Protein AF-A0A671KKF4-F1 (afdb_monomer_lite)

Foldseek 3Di:
DDPPPDPDDDPDDDDPVDDDDPFDKDWDFDDDPDPDPDPDDAVPPVNCCPLQVVLCVVVVWDWDWDDAPRHIIIITTPVCVLVSCVSRVVPDQDFDQDPNDTHTDDRDDDDDDDPDPRDDDDDDDDDDDPFDKDKDKDQPVCCVVCVVVVCCLVPPDDDDVPWDWDWDDDDRIIIIMGTCVVVVVVVVVVPPPDPPDDD

Sequence (199 aa):
MSSSSHPHPPELQPSAHLQVEGSTWLPLNVVSNGNASSSSQAVGVTKIAKSVIAPLAEQHVSVFMLSTYQTDFILVREKDLSVVVETLVDEFNIFREEGGESVPVHSQDACNGLQRNVPHARVHPVLIPENQFCVMSLDPDTLPAIATTLIDVLFYSDRYETCCCKLIAISSSAHYLADQYFFYHFTATKRCLEPSHSL

InterPro domains:
  IPR026249 CASTOR family [PR02078] (19-31)
  IPR026249 CASTOR family [PR02078] (43-62)
  IPR026249 CASTOR family [PR02078] (129-157)
  IPR027795 CASTOR, ACT domain [PF13840] (24-88)
  IPR045865 ACT-like domain [SSF55021] (42-92)
  IPR049479 Cytosolic arginine sensor for mTORC1 subunit 1/2, ACT-like [PF21389] (124-161)
  IPR051719 Cytosolic arginine sensor for mTORC1 [PTHR31131] (11-159)

pLDDT: mean 72.95, std 18.94, range [30.91, 94.88]

Organism: NCBI:txid1608454

Secondary structure (DSSP, 8-state):
-----PPPPPSS---TT----SS-EEEEE---------S-----HHHHIIIIIHHHHHTT--EEEEE-SS-EEEEEEGGGHHHHHHHHTTT---EEEETTEEEEP-PPS---------PPP-PPPP---S--EEEEEE-GGGHHHHHHHHHIIIIIS---TT---EEEEETTEEEEEEEHHHHHHHHHHHH--------

Radius of gyration: 22.09 Å; chains: 1; bounding box: 68×55×56 Å

Structure (mmCIF, N/CA/C/O backbone):
data_AF-A0A671KKF4-F1
#
_entry.id   AF-A0A671KKF4-F1
#
loop_
_atom_site.group_PDB
_atom_site.id
_atom_site.type_symbol
_atom_site.label_atom_id
_atom_site.label_alt_id
_atom_site.label_comp_id
_atom_site.label_asym_id
_atom_site.label_entity_id
_atom_site.label_seq_id
_atom_site.pdbx_PDB_ins_code
_atom_site.Cartn_x
_atom_site.Cartn_y
_atom_site.Cartn_z
_atom_site.occupancy
_atom_site.B_iso_or_equiv
_atom_site.auth_seq_id
_atom_site.auth_comp_id
_atom_site.auth_asym_id
_atom_site.auth_atom_id
_atom_site.pdbx_PDB_model_num
ATOM 1 N N . MET A 1 1 ? -10.983 34.200 -18.051 1.00 36.38 1 MET A N 1
ATOM 2 C CA . MET A 1 1 ? -11.138 32.989 -18.882 1.00 36.38 1 MET A CA 1
ATOM 3 C C . MET A 1 1 ? -10.953 31.814 -17.946 1.00 36.38 1 MET A C 1
ATOM 5 O O . MET A 1 1 ? -9.833 31.552 -17.536 1.00 36.38 1 MET A O 1
ATOM 9 N N . SER A 1 2 ? -12.056 31.237 -17.477 1.00 36.00 2 SER A N 1
ATOM 10 C CA . SER A 1 2 ? -12.034 30.137 -16.513 1.00 36.00 2 SER A CA 1
ATOM 11 C C . SER A 1 2 ? -11.729 28.849 -17.268 1.00 36.00 2 SER A C 1
ATOM 13 O O . SER A 1 2 ? -12.551 28.400 -18.062 1.00 36.00 2 SER A O 1
ATOM 15 N N . SER A 1 3 ? -10.532 28.300 -17.075 1.00 40.53 3 SER A N 1
ATOM 16 C CA . SER A 1 3 ? -10.147 27.002 -17.622 1.00 40.53 3 SER A CA 1
ATOM 17 C C . SER A 1 3 ? -10.978 25.922 -16.937 1.00 40.53 3 SER A C 1
ATOM 19 O O . SER A 1 3 ? -10.745 25.596 -15.777 1.00 40.53 3 SER A O 1
ATOM 21 N N . SER A 1 4 ? -11.982 25.396 -17.634 1.00 42.78 4 SER A N 1
ATOM 22 C CA . SER A 1 4 ? -12.698 24.199 -17.208 1.00 42.78 4 SER A CA 1
ATOM 23 C C . SER A 1 4 ? -11.747 23.008 -17.320 1.00 42.78 4 SER A C 1
ATOM 25 O O . SER A 1 4 ? -11.454 22.546 -18.424 1.00 42.78 4 SER A O 1
ATOM 27 N N . SER A 1 5 ? -11.239 22.522 -16.190 1.00 48.66 5 SER A N 1
ATOM 28 C CA . SER A 1 5 ? -10.547 21.238 -16.109 1.00 48.66 5 SER A CA 1
ATOM 29 C C . SER A 1 5 ? -11.562 20.124 -16.366 1.00 48.66 5 SER A C 1
ATOM 31 O O . SER A 1 5 ? -12.269 19.683 -15.462 1.00 48.66 5 SER A O 1
ATOM 33 N N . HIS A 1 6 ? -11.675 19.689 -17.621 1.00 45.00 6 HIS A N 1
ATOM 34 C CA . HIS A 1 6 ? -12.337 18.425 -17.919 1.00 45.00 6 HIS A CA 1
ATOM 35 C C . HIS A 1 6 ? -11.566 17.304 -17.204 1.00 45.00 6 HIS A C 1
ATOM 37 O O . HIS A 1 6 ? -10.345 17.233 -17.364 1.00 45.00 6 HIS A O 1
ATOM 43 N N . PRO A 1 7 ? -12.227 16.446 -16.406 1.00 58.53 7 PRO A N 1
ATOM 44 C CA . PRO A 1 7 ? -11.556 15.300 -15.814 1.00 58.53 7 PRO A CA 1
ATOM 45 C C . PRO A 1 7 ? -11.057 14.395 -16.943 1.00 58.53 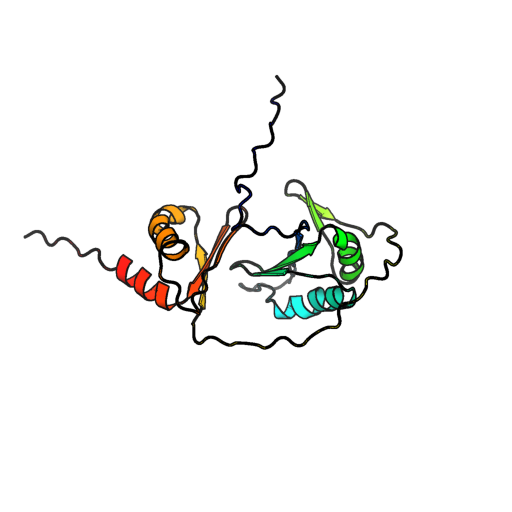7 PRO A C 1
ATOM 47 O O . PRO A 1 7 ? -11.826 14.019 -17.831 1.00 58.53 7 PRO A O 1
ATOM 50 N N . HIS A 1 8 ? -9.758 14.092 -16.933 1.00 52.03 8 HIS A N 1
ATOM 51 C CA . HIS A 1 8 ? -9.176 13.128 -17.859 1.00 52.03 8 HIS A CA 1
ATOM 52 C C . HIS A 1 8 ? -9.885 11.776 -17.691 1.00 52.03 8 HIS A C 1
ATOM 54 O O . HIS A 1 8 ? -10.170 11.378 -16.556 1.00 52.03 8 HIS A O 1
ATOM 60 N N . PRO A 1 9 ? -10.200 11.070 -18.791 1.00 68.50 9 PRO A N 1
ATOM 61 C CA . PRO A 1 9 ? -10.756 9.732 -18.691 1.00 68.50 9 PRO A CA 1
ATOM 62 C C . PRO A 1 9 ? -9.762 8.814 -17.964 1.00 68.50 9 PRO A C 1
ATOM 64 O O . PRO A 1 9 ? -8.551 8.997 -18.112 1.00 68.50 9 PRO A O 1
ATOM 67 N N . PRO A 1 10 ? -10.248 7.829 -17.191 1.00 78.12 10 PRO A N 1
ATOM 68 C CA . PRO A 1 10 ? -9.375 6.866 -16.536 1.00 78.12 10 PRO A CA 1
ATOM 69 C C . PRO A 1 10 ? -8.517 6.140 -17.579 1.00 78.12 10 PRO A C 1
ATOM 71 O O . PRO A 1 10 ? -9.018 5.694 -18.615 1.00 78.12 10 PRO A O 1
ATOM 74 N N . GLU A 1 11 ? -7.218 6.030 -17.303 1.00 88.81 11 GLU A N 1
ATOM 75 C CA . GLU A 1 11 ? -6.241 5.437 -18.227 1.00 88.81 11 GLU A CA 1
ATOM 76 C C . GLU A 1 11 ? -6.511 3.945 -18.478 1.00 88.81 11 GLU A C 1
ATOM 78 O O . GLU A 1 11 ? -6.303 3.443 -19.583 1.00 88.81 11 GLU A O 1
ATOM 83 N N . LEU A 1 12 ? -7.028 3.237 -17.469 1.00 90.00 12 LEU A N 1
ATOM 84 C CA . LEU A 1 12 ? -7.351 1.816 -17.554 1.00 90.00 12 LEU A CA 1
ATOM 85 C C . LEU A 1 12 ? -8.794 1.608 -18.020 1.00 90.00 12 LEU A C 1
ATOM 87 O O . LEU A 1 12 ? -9.751 1.954 -17.326 1.00 90.00 12 LEU A O 1
ATOM 91 N N . GLN A 1 13 ? -8.943 0.995 -19.193 1.00 89.81 13 GLN A N 1
ATOM 92 C CA . GLN A 1 13 ? -10.245 0.643 -19.752 1.00 89.81 13 GLN A CA 1
ATOM 93 C C . GLN A 1 13 ? -10.774 -0.668 -19.138 1.00 89.81 13 GLN A C 1
ATOM 95 O O . GLN A 1 13 ? -10.002 -1.621 -18.977 1.00 89.81 13 GLN A O 1
ATOM 100 N N . PRO A 1 14 ? -12.082 -0.770 -18.836 1.00 91.25 14 PRO A N 1
ATOM 101 C CA . PRO A 1 14 ? -12.690 -2.025 -18.403 1.00 91.25 14 PRO A CA 1
ATOM 102 C C . PRO A 1 14 ? -12.487 -3.140 -19.436 1.00 91.25 14 PRO A C 1
ATOM 104 O O . PRO A 1 14 ? -12.653 -2.930 -20.637 1.00 91.25 14 PRO A O 1
ATOM 107 N N . SER A 1 15 ? -12.159 -4.347 -18.977 1.00 94.19 15 SER A N 1
ATOM 108 C CA . SER A 1 15 ? -12.028 -5.526 -19.838 1.00 94.19 15 SER A CA 1
ATOM 109 C C . SER A 1 15 ? -12.322 -6.809 -19.063 1.00 94.19 15 SER A C 1
ATOM 111 O O . SER A 1 15 ? -12.299 -6.813 -17.835 1.00 94.19 15 SER A O 1
ATOM 113 N N . ALA A 1 16 ? -12.545 -7.921 -19.768 1.00 94.88 16 ALA A N 1
ATOM 114 C CA . ALA A 1 16 ? -12.752 -9.230 -19.139 1.00 94.88 16 ALA A CA 1
ATOM 115 C C . ALA A 1 16 ? -11.530 -9.729 -18.339 1.00 94.88 16 ALA A C 1
ATOM 117 O O . ALA A 1 16 ? -11.664 -10.622 -17.507 1.00 94.88 16 ALA A O 1
ATOM 118 N N . HIS A 1 17 ? -10.346 -9.163 -18.588 1.00 92.50 17 HIS A N 1
ATOM 119 C CA . HIS A 1 17 ? -9.100 -9.522 -17.907 1.00 92.50 17 HIS A CA 1
ATOM 120 C C . HIS A 1 17 ? -8.810 -8.626 -16.695 1.00 92.50 17 HIS A C 1
ATOM 122 O O . HIS A 1 17 ? -7.845 -8.873 -15.974 1.00 92.50 17 HIS A O 1
ATOM 128 N N . LEU A 1 18 ? -9.620 -7.584 -16.474 1.00 91.44 18 LEU A N 1
ATOM 129 C CA . LEU A 1 18 ? -9.447 -6.623 -15.394 1.00 91.44 18 LEU A CA 1
ATOM 130 C C . LEU A 1 18 ? -10.526 -6.832 -14.331 1.00 91.44 18 LEU A C 1
ATOM 132 O O . LEU A 1 18 ? -11.713 -6.636 -14.583 1.00 91.44 18 LEU A O 1
ATOM 136 N N . GLN A 1 19 ? -10.098 -7.191 -13.124 1.00 93.31 19 GLN A N 1
ATOM 137 C CA . GLN A 1 19 ? -10.957 -7.213 -11.945 1.00 93.31 19 GLN A CA 1
ATOM 138 C C . GLN A 1 19 ? -10.667 -5.981 -11.095 1.00 93.31 19 GLN A C 1
ATOM 140 O O . GLN A 1 19 ? -9.513 -5.693 -10.782 1.00 93.31 19 GLN A O 1
ATOM 145 N N . VAL A 1 20 ? -11.724 -5.261 -10.733 1.00 90.75 20 VAL A N 1
ATOM 146 C CA . VAL A 1 20 ? -11.647 -4.058 -9.903 1.00 90.75 20 VAL A CA 1
ATOM 147 C C . VAL A 1 20 ? -12.331 -4.363 -8.577 1.00 90.75 20 VAL A C 1
ATOM 149 O O . VAL A 1 20 ? -13.461 -4.853 -8.557 1.00 90.75 20 VAL A O 1
ATOM 152 N N . GLU A 1 21 ? -11.637 -4.112 -7.469 1.00 91.50 21 GLU A N 1
ATOM 153 C CA . GLU A 1 21 ? -12.232 -4.220 -6.136 1.00 91.50 21 GLU A CA 1
ATOM 154 C C . GLU A 1 21 ? -13.207 -3.048 -5.916 1.00 91.50 21 GLU A C 1
ATOM 156 O O . GLU A 1 21 ? -12.974 -1.937 -6.384 1.00 91.50 21 GLU A O 1
ATOM 161 N N . GLY A 1 22 ? -14.348 -3.312 -5.272 1.00 89.12 22 GLY A N 1
ATOM 162 C CA . GLY A 1 22 ? -15.469 -2.365 -5.216 1.00 89.12 22 GLY A CA 1
ATOM 163 C C . GLY A 1 22 ? -15.335 -1.230 -4.196 1.00 89.12 22 GLY A C 1
ATOM 164 O O . GLY A 1 22 ? -16.249 -0.415 -4.089 1.00 89.12 22 GLY A O 1
ATOM 165 N N . SER A 1 23 ? -14.258 -1.188 -3.415 1.00 92.62 23 SER A N 1
ATOM 166 C CA . SER A 1 23 ? -14.005 -0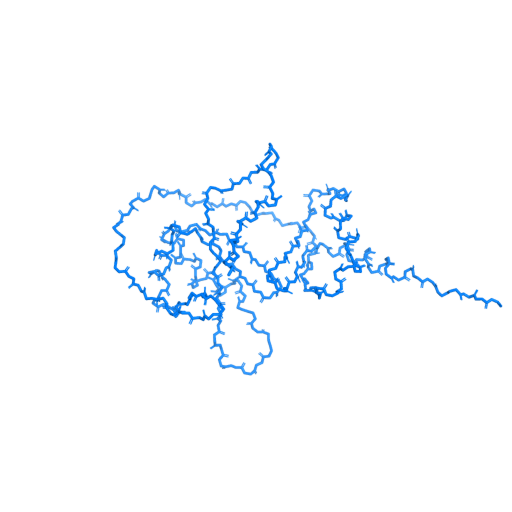.185 -2.383 1.00 92.62 23 SER A CA 1
ATOM 167 C C . SER A 1 23 ? -12.866 0.744 -2.803 1.00 92.62 23 SER A C 1
ATOM 169 O O . SER A 1 23 ? -11.877 0.329 -3.402 1.00 92.62 23 SER A O 1
ATOM 171 N N . THR A 1 24 ? -12.959 2.008 -2.401 1.00 91.94 24 THR A N 1
ATOM 172 C CA . THR A 1 24 ? -11.807 2.915 -2.408 1.00 91.94 24 THR A CA 1
ATOM 173 C C . THR A 1 24 ? -10.940 2.631 -1.186 1.00 91.94 24 THR A C 1
ATOM 175 O O . THR A 1 24 ? -11.459 2.492 -0.072 1.00 91.94 24 THR A O 1
ATOM 178 N N . TRP A 1 25 ? -9.626 2.560 -1.385 1.00 92.81 25 TRP A N 1
ATOM 179 C CA . TRP A 1 25 ? -8.657 2.289 -0.327 1.00 92.81 25 TRP A CA 1
ATOM 180 C C . TRP A 1 25 ? -7.770 3.506 -0.074 1.00 92.81 25 TRP A C 1
ATOM 182 O O . TRP A 1 25 ? -7.185 4.059 -1.002 1.00 92.81 25 TRP A O 1
ATOM 192 N N . LEU A 1 26 ? -7.668 3.904 1.190 1.00 91.31 26 LEU A N 1
ATOM 193 C CA . LEU A 1 26 ? -6.876 5.030 1.664 1.00 91.31 26 LEU A CA 1
ATOM 194 C C . LEU A 1 26 ? -5.560 4.523 2.263 1.00 91.31 26 LEU A C 1
ATOM 196 O O . LEU A 1 26 ? -5.596 3.616 3.102 1.00 91.31 26 LEU A O 1
ATOM 200 N N . PRO A 1 27 ? -4.406 5.084 1.864 1.00 91.25 27 PRO A N 1
ATOM 201 C CA . PRO A 1 27 ? -3.125 4.715 2.440 1.00 91.25 27 PRO A CA 1
ATOM 202 C C . PRO A 1 27 ? -2.940 5.378 3.810 1.00 91.25 27 PRO A C 1
ATOM 204 O O . PRO A 1 27 ? -3.045 6.593 3.949 1.00 91.25 27 PRO A O 1
ATOM 207 N N . LEU A 1 28 ? -2.606 4.576 4.814 1.00 89.88 28 LEU A N 1
ATOM 208 C CA . LEU A 1 28 ? -2.079 5.028 6.094 1.00 89.88 28 LEU A CA 1
ATOM 209 C C . LEU A 1 28 ? -0.565 4.837 6.084 1.00 89.88 28 LEU A C 1
ATOM 211 O O . LEU A 1 28 ? -0.070 3.764 5.726 1.00 89.88 28 LEU A O 1
ATOM 215 N N . ASN A 1 29 ? 0.159 5.869 6.505 1.00 87.88 29 ASN A N 1
ATOM 216 C CA . ASN A 1 29 ? 1.600 5.829 6.705 1.00 87.88 29 ASN A CA 1
ATOM 217 C C . ASN A 1 29 ? 1.903 6.107 8.180 1.00 87.88 29 ASN A C 1
ATOM 219 O O . ASN A 1 29 ? 1.401 7.079 8.743 1.00 87.88 29 ASN A O 1
ATOM 223 N N . VAL A 1 30 ? 2.713 5.256 8.807 1.00 83.38 30 VAL A N 1
ATOM 224 C CA . VAL A 1 30 ? 3.033 5.351 10.237 1.00 83.38 30 VAL A CA 1
ATOM 225 C C . VAL A 1 30 ? 4.469 5.828 10.388 1.00 83.38 30 VAL A C 1
ATOM 227 O O . VAL A 1 30 ? 5.416 5.090 10.124 1.00 83.38 30 VAL A O 1
ATOM 230 N N . VAL A 1 31 ? 4.638 7.063 10.852 1.00 77.38 31 VAL A N 1
ATOM 231 C CA . VAL A 1 31 ? 5.957 7.657 11.085 1.00 77.38 31 VAL A CA 1
ATOM 232 C C . VAL A 1 31 ? 6.260 7.629 12.581 1.00 77.38 31 VAL A C 1
ATOM 234 O O . VAL A 1 31 ? 5.497 8.149 13.389 1.00 77.38 31 VAL A O 1
ATOM 237 N N . SER A 1 32 ? 7.381 7.022 12.980 1.00 67.50 32 SER A N 1
ATOM 238 C CA . SER A 1 32 ? 7.867 7.127 14.362 1.00 67.50 32 SER A CA 1
ATOM 239 C C . SER A 1 32 ? 8.742 8.365 14.511 1.00 67.50 32 SER A C 1
ATOM 241 O O . SER A 1 32 ? 9.832 8.426 13.946 1.00 67.50 32 SER A O 1
ATOM 243 N N . ASN A 1 33 ? 8.304 9.326 15.325 1.00 56.16 33 ASN A N 1
ATOM 244 C CA . ASN A 1 33 ? 9.091 10.508 15.672 1.00 56.16 33 ASN A CA 1
ATOM 245 C C . ASN A 1 33 ? 10.113 10.154 16.772 1.00 56.16 33 ASN A C 1
ATOM 247 O O . ASN A 1 33 ? 9.970 10.510 17.939 1.00 56.16 33 ASN A O 1
ATOM 251 N N . GLY A 1 34 ? 11.114 9.349 16.417 1.00 50.41 34 GLY A N 1
ATOM 252 C CA . GLY A 1 34 ? 12.189 8.969 17.326 1.00 50.41 34 GLY A CA 1
ATOM 253 C C . GLY A 1 34 ? 13.224 10.084 17.442 1.00 50.41 34 GLY A C 1
ATOM 254 O O . GLY A 1 34 ? 13.997 10.305 16.514 1.00 50.41 34 GLY A O 1
ATOM 255 N N . ASN A 1 35 ? 13.300 10.743 18.599 1.00 42.38 35 ASN A N 1
ATOM 256 C CA . ASN A 1 35 ? 14.474 11.523 18.989 1.00 42.38 35 ASN A CA 1
ATOM 257 C C . ASN A 1 35 ? 15.671 10.570 19.161 1.00 42.38 35 ASN A C 1
ATOM 259 O O . ASN A 1 35 ? 15.944 10.117 20.269 1.00 42.38 35 ASN A O 1
ATOM 263 N N . ALA A 1 36 ? 16.376 10.232 18.084 1.00 39.03 36 ALA A N 1
ATOM 264 C CA . ALA A 1 36 ? 17.685 9.597 18.162 1.00 39.03 36 ALA A CA 1
ATOM 265 C C . ALA A 1 36 ? 18.451 9.808 16.856 1.00 39.03 36 ALA A C 1
ATOM 267 O O . ALA A 1 36 ? 18.067 9.349 15.785 1.00 39.03 36 ALA A O 1
ATOM 268 N N . SER A 1 37 ? 19.579 10.489 16.979 1.00 43.38 37 SER A N 1
ATOM 269 C CA . SER A 1 37 ? 20.661 10.525 16.012 1.00 43.38 37 SER A CA 1
ATOM 270 C C . SER A 1 37 ? 21.177 9.111 15.702 1.00 43.38 37 SER A C 1
ATOM 272 O O . SER A 1 37 ? 22.120 8.649 16.338 1.00 43.38 37 SER A O 1
ATOM 274 N N . SER A 1 38 ? 20.588 8.416 14.734 1.00 37.59 38 SER A N 1
ATOM 275 C CA . SER A 1 38 ? 21.300 7.466 13.876 1.00 37.59 38 SER A CA 1
ATOM 276 C C . SER A 1 38 ? 20.454 7.128 12.652 1.00 37.59 38 SER A C 1
ATOM 278 O O . SER A 1 38 ? 19.232 7.009 12.703 1.00 37.59 38 SER A O 1
ATOM 280 N N . SER A 1 39 ? 21.129 7.027 11.516 1.00 40.75 39 SER A N 1
ATOM 281 C CA . SER A 1 39 ? 20.571 6.628 10.236 1.00 40.75 39 SER A CA 1
ATOM 282 C C . SER A 1 39 ? 19.830 5.285 10.326 1.00 40.75 39 SER A C 1
ATOM 284 O O . SER A 1 39 ? 20.345 4.317 10.882 1.00 40.75 39 SER A O 1
ATOM 286 N N . SER A 1 40 ? 18.677 5.205 9.653 1.00 43.62 40 SER A N 1
ATOM 287 C CA . SER A 1 40 ? 17.964 3.961 9.296 1.00 43.62 40 SER A CA 1
ATOM 288 C C . SER A 1 40 ? 17.020 3.362 10.351 1.00 43.62 40 SER A C 1
ATOM 290 O O . SER A 1 40 ? 17.151 2.197 10.717 1.00 43.62 40 SER A O 1
ATOM 292 N N . GLN A 1 41 ? 15.991 4.099 10.777 1.00 41.44 41 GLN A N 1
ATOM 293 C CA . GLN A 1 41 ? 14.800 3.466 11.360 1.00 41.44 41 GLN A CA 1
ATOM 294 C C . GLN A 1 41 ? 13.591 3.656 10.447 1.00 41.44 41 GLN A C 1
ATOM 296 O O . GLN A 1 41 ? 12.698 4.447 10.730 1.00 41.44 41 GLN A O 1
ATOM 301 N N . ALA A 1 42 ? 13.542 2.883 9.359 1.00 45.69 42 ALA A N 1
ATOM 302 C CA . ALA A 1 42 ? 12.241 2.457 8.860 1.00 45.69 42 ALA A CA 1
ATOM 303 C C . ALA A 1 42 ? 11.536 1.748 10.027 1.00 45.69 42 ALA A C 1
ATOM 305 O O . ALA A 1 42 ? 12.127 0.886 10.690 1.00 45.69 42 ALA A O 1
ATOM 306 N N . VAL A 1 43 ? 10.306 2.145 10.339 1.00 50.41 43 VAL A N 1
ATOM 307 C CA . VAL A 1 43 ? 9.485 1.464 11.341 1.00 50.41 43 VAL A CA 1
ATOM 308 C C . VAL A 1 43 ? 9.097 0.124 10.733 1.00 50.41 43 VAL A C 1
ATOM 310 O O . VAL A 1 43 ? 8.059 0.015 10.101 1.00 50.41 43 VAL A O 1
ATOM 313 N N . GLY A 1 44 ? 9.968 -0.881 10.848 1.00 54.66 44 GLY A N 1
ATOM 314 C CA . GLY A 1 44 ? 9.728 -2.166 10.197 1.00 54.66 44 GLY A CA 1
ATOM 315 C C . GLY A 1 44 ? 8.357 -2.732 10.576 1.00 54.66 44 GLY A C 1
ATOM 316 O O . GLY A 1 44 ? 7.942 -2.606 11.735 1.00 54.66 44 GLY A O 1
ATOM 317 N N . VAL A 1 45 ? 7.692 -3.372 9.607 1.00 56.34 45 VAL A N 1
ATOM 318 C CA . VAL A 1 45 ? 6.359 -4.010 9.679 1.00 56.34 45 VAL A CA 1
ATOM 319 C C . VAL A 1 45 ? 6.027 -4.636 11.041 1.00 56.34 45 VAL A C 1
ATOM 321 O O . VAL A 1 45 ? 4.895 -4.542 11.502 1.00 56.34 45 VAL A O 1
ATOM 324 N N . THR A 1 46 ? 6.994 -5.233 11.741 1.00 57.00 46 THR A N 1
ATOM 325 C CA . THR A 1 46 ? 6.810 -5.842 13.068 1.00 57.00 46 THR A CA 1
ATOM 326 C C . THR A 1 46 ? 6.315 -4.872 14.151 1.00 57.00 46 THR A C 1
ATOM 328 O O . THR A 1 46 ? 5.545 -5.281 15.019 1.00 57.00 46 THR A O 1
ATOM 331 N N . LYS A 1 47 ? 6.735 -3.598 14.134 1.00 62.75 47 LYS A N 1
ATOM 332 C CA . LYS A 1 47 ? 6.235 -2.585 15.085 1.00 62.75 47 LYS A CA 1
ATOM 333 C C . LYS A 1 47 ? 4.804 -2.173 14.729 1.00 62.75 47 LYS A C 1
ATOM 335 O O . LYS A 1 47 ? 3.941 -2.178 15.600 1.00 62.75 47 LYS A O 1
ATOM 340 N N . ILE A 1 48 ? 4.551 -1.941 13.441 1.00 72.38 48 ILE A N 1
ATOM 341 C CA . ILE A 1 48 ? 3.234 -1.593 12.888 1.00 72.38 48 ILE A CA 1
ATOM 342 C C . ILE A 1 48 ? 2.208 -2.714 13.123 1.00 72.38 48 ILE A C 1
ATOM 344 O O . ILE A 1 48 ? 1.040 -2.453 13.405 1.00 72.38 48 ILE A O 1
ATOM 348 N N . ALA A 1 49 ? 2.641 -3.975 13.067 1.00 67.62 49 ALA A N 1
ATOM 349 C CA . ALA A 1 49 ? 1.771 -5.128 13.253 1.00 67.62 49 ALA A CA 1
ATOM 350 C C . ALA A 1 49 ? 1.070 -5.137 14.618 1.00 67.62 49 ALA A C 1
ATOM 352 O O . ALA A 1 49 ? -0.096 -5.515 14.706 1.00 67.62 49 ALA A O 1
ATOM 353 N N . LYS A 1 50 ? 1.760 -4.705 15.679 1.00 78.38 50 LYS A N 1
ATOM 354 C CA . LYS A 1 50 ? 1.186 -4.687 17.029 1.00 78.38 50 LYS A CA 1
ATOM 355 C C . LYS A 1 50 ? 0.361 -3.441 17.306 1.00 78.38 50 LYS A C 1
ATOM 357 O O . LYS A 1 50 ? -0.720 -3.572 17.853 1.00 78.38 50 LYS A O 1
ATOM 362 N N . SER A 1 51 ? 0.870 -2.267 16.949 1.00 82.94 51 SER A N 1
ATOM 363 C CA . SER A 1 51 ? 0.232 -0.997 17.310 1.00 82.94 51 SER A CA 1
ATOM 364 C C . SER A 1 51 ? -0.853 -0.555 16.327 1.00 82.94 51 SER A C 1
ATOM 366 O O . SER A 1 51 ? -1.626 0.337 16.634 1.00 82.94 51 SER A O 1
ATOM 368 N N . VAL A 1 52 ? -0.904 -1.135 15.122 1.00 87.88 52 VAL A N 1
ATOM 369 C CA . VAL A 1 52 ? -1.896 -0.754 14.104 1.00 87.88 52 VAL A CA 1
ATOM 370 C C . VAL A 1 52 ? -2.681 -1.956 13.600 1.00 87.88 52 VAL A C 1
ATOM 372 O O . VAL A 1 52 ? -3.904 -1.960 13.678 1.00 87.88 52 VAL 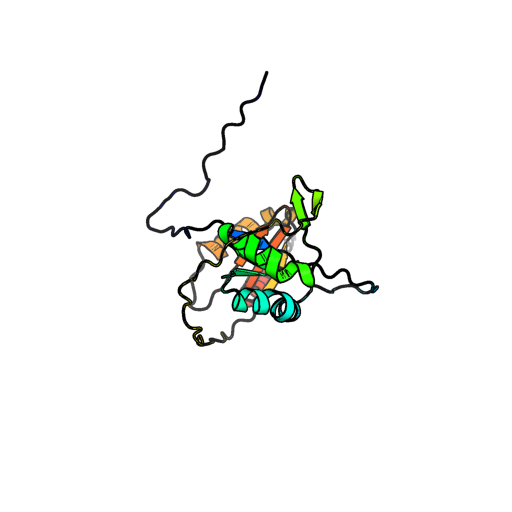A O 1
ATOM 375 N N . ILE A 1 53 ? -2.012 -3.009 13.116 1.00 88.31 53 ILE A N 1
ATOM 376 C CA . ILE A 1 53 ? -2.725 -4.125 12.466 1.00 88.31 53 ILE A CA 1
ATOM 377 C C . ILE A 1 53 ? -3.606 -4.891 13.463 1.00 88.31 53 ILE A C 1
ATOM 379 O O . ILE A 1 53 ? -4.751 -5.196 13.137 1.00 88.31 53 ILE A O 1
ATOM 383 N N . ALA A 1 54 ? -3.101 -5.194 14.663 1.00 88.88 54 ALA A N 1
ATOM 384 C CA . ALA A 1 54 ? -3.873 -5.919 15.673 1.00 88.88 54 ALA A CA 1
ATOM 385 C C . ALA A 1 54 ? -5.125 -5.144 16.151 1.00 88.88 54 ALA A C 1
ATOM 387 O O . ALA A 1 54 ? -6.214 -5.704 16.008 1.00 88.88 54 ALA A O 1
ATOM 388 N N . PRO A 1 55 ? -5.038 -3.868 16.586 1.00 90.25 55 PRO A N 1
ATOM 389 C CA . PRO A 1 55 ? -6.220 -3.078 16.948 1.00 90.25 55 PRO A CA 1
ATOM 390 C C . PRO A 1 55 ? -7.256 -2.974 15.819 1.00 90.25 55 PRO A C 1
ATOM 392 O O . PRO A 1 55 ? -8.453 -3.142 16.041 1.00 90.25 55 PRO A O 1
ATOM 395 N N . LEU A 1 56 ? -6.810 -2.771 14.573 1.00 91.81 56 LEU A N 1
ATOM 396 C CA . LEU A 1 56 ? -7.714 -2.717 13.419 1.00 91.81 56 LEU A CA 1
ATOM 397 C C . LEU A 1 56 ? -8.408 -4.063 13.157 1.00 91.81 56 LEU A C 1
ATOM 399 O O . LEU A 1 56 ? -9.596 -4.096 12.831 1.00 91.81 56 LEU A O 1
ATOM 403 N N . ALA A 1 57 ? -7.696 -5.179 13.325 1.00 90.12 57 ALA A N 1
ATOM 404 C CA . ALA A 1 57 ? -8.269 -6.512 13.171 1.00 90.12 57 ALA A CA 1
ATOM 405 C C . ALA A 1 57 ? -9.322 -6.822 14.251 1.00 90.12 57 ALA A C 1
ATOM 407 O O . ALA A 1 57 ? -10.351 -7.428 13.936 1.00 90.12 57 ALA A O 1
ATOM 408 N N . GLU A 1 58 ? -9.099 -6.376 15.493 1.00 90.38 58 GLU A N 1
ATOM 409 C CA . GLU A 1 58 ? -10.057 -6.490 16.604 1.00 90.38 58 GLU A CA 1
ATOM 410 C C . GLU A 1 58 ? -11.357 -5.727 16.323 1.00 90.38 58 GLU A C 1
ATOM 412 O O . GLU A 1 58 ? -12.436 -6.207 16.660 1.00 90.38 58 GLU A O 1
ATOM 417 N N . GLN A 1 59 ? -11.269 -4.601 15.610 1.00 89.69 59 GLN A N 1
ATOM 418 C CA . GLN A 1 59 ? -12.421 -3.816 15.150 1.00 89.69 59 GLN A CA 1
ATOM 419 C C . GLN A 1 59 ? -12.974 -4.275 13.787 1.00 89.69 59 GLN A C 1
ATOM 421 O O . GLN A 1 59 ? -13.806 -3.603 13.173 1.00 89.69 59 GLN A O 1
ATOM 426 N N . HIS A 1 60 ? -12.527 -5.432 13.287 1.00 89.94 60 HIS A N 1
ATOM 427 C CA . HIS A 1 60 ? -12.950 -6.013 12.008 1.00 89.94 60 HIS A CA 1
ATOM 428 C C . HIS A 1 60 ? -12.726 -5.097 10.793 1.00 89.94 60 HIS A C 1
ATOM 430 O O . HIS A 1 60 ? -13.470 -5.143 9.802 1.00 89.94 60 HIS A O 1
ATOM 436 N N . VAL A 1 61 ? -11.678 -4.278 10.848 1.00 91.69 61 VAL A N 1
ATOM 437 C CA . VAL A 1 61 ? -11.210 -3.477 9.721 1.00 91.69 61 VAL A CA 1
ATOM 438 C C . VAL A 1 61 ? -10.297 -4.342 8.855 1.00 91.69 61 VAL A C 1
ATOM 440 O O . VAL A 1 61 ? -9.290 -4.884 9.304 1.00 91.69 61 VAL A O 1
ATOM 443 N N . SER A 1 62 ? -10.667 -4.499 7.584 1.00 91.25 62 SER A N 1
ATOM 444 C CA . SER A 1 62 ? -9.835 -5.193 6.597 1.00 91.25 62 SER A CA 1
ATOM 445 C C . SER A 1 62 ? -8.740 -4.259 6.092 1.00 91.25 62 SER A C 1
ATOM 447 O O . SER A 1 62 ? -9.025 -3.099 5.794 1.00 91.25 62 SER A O 1
ATOM 449 N N . VAL A 1 63 ? -7.523 -4.782 5.939 1.00 92.62 63 VAL A N 1
ATOM 450 C CA . VAL A 1 63 ? -6.361 -4.014 5.474 1.00 92.62 63 VAL A CA 1
ATOM 451 C C . VAL A 1 63 ? -5.666 -4.701 4.299 1.00 92.62 63 VAL A C 1
ATOM 453 O O . VAL A 1 63 ? -5.640 -5.931 4.231 1.00 92.62 63 VAL A O 1
ATOM 456 N N . PHE A 1 64 ? -5.053 -3.918 3.411 1.00 90.94 64 PHE A N 1
ATOM 457 C CA . PHE A 1 64 ? -4.004 -4.408 2.511 1.00 90.94 64 PHE A CA 1
ATOM 458 C C . PHE A 1 64 ? -2.650 -3.829 2.912 1.00 90.94 64 PHE A C 1
ATOM 460 O O . PHE A 1 64 ? -2.554 -2.669 3.300 1.00 90.94 64 PHE A O 1
ATOM 467 N N . MET A 1 65 ? -1.594 -4.632 2.792 1.00 88.75 65 MET A N 1
ATOM 468 C CA . MET A 1 65 ? -0.227 -4.201 3.080 1.00 88.75 65 MET A CA 1
ATOM 469 C C . MET A 1 65 ? 0.512 -3.899 1.781 1.00 88.75 65 MET A C 1
ATOM 471 O O . MET A 1 65 ? 0.583 -4.745 0.886 1.00 88.75 65 MET A O 1
ATOM 475 N N . LEU A 1 66 ? 1.106 -2.711 1.695 1.00 86.94 66 LEU A N 1
ATOM 476 C CA . LEU A 1 66 ? 1.938 -2.299 0.573 1.00 86.94 66 LEU A CA 1
ATOM 477 C C . LEU A 1 66 ? 3.278 -1.759 1.075 1.00 86.94 66 LEU A C 1
ATOM 479 O O . LEU A 1 66 ? 3.462 -0.562 1.271 1.00 86.94 66 LEU A O 1
ATOM 483 N N . SER A 1 67 ? 4.242 -2.663 1.210 1.00 82.69 67 SER A N 1
ATOM 484 C CA . SER A 1 67 ? 5.636 -2.308 1.472 1.00 82.69 67 SER A CA 1
ATOM 485 C C . SER A 1 67 ? 6.332 -1.802 0.210 1.00 82.69 67 SER A C 1
ATOM 487 O O . SER A 1 67 ? 6.177 -2.373 -0.882 1.00 82.69 67 SER A O 1
ATOM 489 N N . THR A 1 68 ? 7.116 -0.744 0.381 1.00 82.75 68 THR A N 1
ATOM 490 C CA . THR A 1 68 ? 8.036 -0.164 -0.605 1.00 82.75 68 THR A CA 1
ATOM 491 C C . THR A 1 68 ? 9.468 -0.185 -0.054 1.00 82.75 68 THR A C 1
ATOM 493 O O . THR A 1 68 ? 9.696 -0.673 1.049 1.00 82.75 68 THR A O 1
ATOM 496 N N . TYR A 1 69 ? 10.447 0.349 -0.794 1.00 79.69 69 TYR A N 1
ATOM 497 C CA . TYR A 1 69 ? 11.805 0.510 -0.253 1.00 79.69 69 TYR A CA 1
ATOM 498 C C . TYR A 1 69 ? 11.855 1.527 0.902 1.00 79.69 69 TYR A C 1
ATOM 500 O O . TYR A 1 69 ? 12.662 1.384 1.814 1.00 79.69 69 TYR A O 1
ATOM 508 N N . GLN A 1 70 ? 11.020 2.572 0.848 1.00 71.25 70 GLN A N 1
ATOM 509 C CA . GLN A 1 70 ? 11.078 3.704 1.780 1.00 71.25 70 GLN A CA 1
ATOM 510 C C . GLN A 1 70 ? 10.182 3.512 3.006 1.00 71.25 70 GLN A C 1
ATOM 512 O O . GLN A 1 70 ? 10.561 3.901 4.107 1.00 71.25 70 GLN A O 1
ATOM 517 N N . THR A 1 71 ? 8.989 2.950 2.811 1.00 78.75 71 THR A N 1
ATOM 518 C CA . THR A 1 71 ? 7.976 2.834 3.865 1.00 78.75 71 THR A CA 1
ATOM 519 C C . THR A 1 71 ? 6.985 1.699 3.611 1.00 78.75 71 THR A C 1
ATOM 521 O O . THR A 1 71 ? 6.865 1.182 2.493 1.00 78.75 71 THR A O 1
ATOM 524 N N . ASP A 1 72 ? 6.250 1.355 4.662 1.00 84.06 72 ASP A N 1
ATOM 525 C CA . ASP A 1 72 ? 5.142 0.413 4.678 1.00 84.06 72 ASP A CA 1
ATOM 526 C C . ASP A 1 72 ? 3.811 1.170 4.718 1.00 84.06 72 ASP A C 1
ATOM 528 O O . ASP A 1 72 ? 3.506 1.858 5.692 1.00 84.06 72 ASP A O 1
ATOM 532 N N . PHE A 1 73 ? 2.993 1.018 3.675 1.00 85.69 73 PHE A N 1
ATOM 533 C CA . PHE A 1 73 ? 1.632 1.545 3.661 1.00 85.69 73 PHE A CA 1
ATOM 534 C C . PHE A 1 73 ? 0.631 0.484 4.108 1.00 85.69 73 PHE A C 1
ATOM 536 O O . PHE A 1 73 ? 0.670 -0.665 3.654 1.00 85.69 73 PHE A O 1
ATOM 543 N N . ILE A 1 74 ? -0.313 0.899 4.947 1.00 90.50 74 ILE A N 1
ATOM 544 C CA . ILE A 1 74 ? -1.476 0.100 5.333 1.00 90.50 74 ILE A CA 1
ATOM 545 C C . ILE A 1 74 ? -2.680 0.716 4.642 1.00 90.50 74 ILE A C 1
ATOM 547 O O . ILE A 1 74 ? -3.052 1.849 4.928 1.00 90.50 74 ILE A O 1
ATOM 551 N N . LEU A 1 75 ? -3.291 -0.006 3.718 1.00 91.88 75 LEU A N 1
ATOM 552 C CA . LEU A 1 75 ? -4.463 0.475 3.013 1.00 91.88 75 LEU A CA 1
ATOM 553 C C . LEU A 1 75 ? -5.718 0.052 3.770 1.00 91.88 75 LEU A C 1
ATOM 555 O O . LEU A 1 75 ? -5.925 -1.140 4.001 1.00 91.88 75 LEU A O 1
ATOM 559 N N . VAL A 1 76 ? -6.572 1.016 4.100 1.00 93.62 76 VAL A N 1
ATOM 560 C CA . VAL A 1 76 ? -7.886 0.803 4.727 1.00 93.62 76 VAL A CA 1
ATOM 561 C C . VAL A 1 76 ? -8.991 1.246 3.785 1.00 93.62 76 VAL A C 1
ATOM 563 O O . VAL A 1 76 ? -8.800 2.154 2.983 1.00 93.62 76 VAL A O 1
ATOM 566 N N . ARG A 1 77 ? -10.174 0.638 3.863 1.00 92.56 77 ARG A N 1
ATOM 567 C CA . ARG A 1 77 ? -11.306 1.110 3.055 1.00 92.56 77 ARG A CA 1
ATOM 568 C C . ARG A 1 77 ? -11.754 2.475 3.553 1.00 92.56 77 ARG A C 1
ATOM 570 O O . ARG A 1 77 ? -11.890 2.676 4.754 1.00 92.56 77 ARG A O 1
ATOM 577 N N . GLU A 1 78 ? -12.087 3.370 2.634 1.00 90.75 78 GLU A N 1
ATOM 578 C CA . GLU A 1 78 ? -12.581 4.712 2.960 1.00 90.75 78 GLU A CA 1
ATOM 579 C C . GLU A 1 78 ? -13.788 4.677 3.915 1.00 90.75 78 GLU A C 1
ATOM 581 O O . GLU A 1 78 ? -13.836 5.415 4.895 1.00 90.75 78 GLU A O 1
ATOM 586 N N . LYS A 1 79 ? -14.716 3.732 3.710 1.00 90.62 79 LYS A N 1
ATOM 587 C CA . LYS A 1 79 ? -15.887 3.524 4.584 1.00 90.62 79 LYS A CA 1
ATOM 588 C C . LYS A 1 79 ? -15.552 3.120 6.028 1.00 90.62 79 LYS A C 1
ATOM 590 O O . LYS A 1 79 ? -16.429 3.174 6.881 1.00 90.62 79 LYS A O 1
ATOM 595 N N . ASP A 1 80 ? -14.333 2.640 6.273 1.00 92.44 80 ASP A N 1
ATOM 596 C CA . ASP A 1 80 ? -13.857 2.204 7.589 1.00 92.44 80 ASP A CA 1
ATOM 597 C C . ASP A 1 80 ? -13.045 3.304 8.295 1.00 92.44 80 ASP A C 1
ATOM 599 O O . ASP A 1 80 ? -12.616 3.105 9.429 1.00 92.44 80 ASP A O 1
ATOM 603 N N . LEU A 1 81 ? -12.847 4.469 7.662 1.00 90.88 81 LEU A N 1
ATOM 604 C CA . LEU A 1 81 ? -11.953 5.516 8.156 1.00 90.88 81 LEU A CA 1
ATOM 605 C C . LEU A 1 81 ? -12.324 6.021 9.557 1.00 90.88 81 LEU A C 1
ATOM 607 O O . LEU A 1 81 ? -11.429 6.223 10.371 1.00 90.88 81 LEU A O 1
ATOM 611 N N . SER A 1 82 ? -13.612 6.191 9.868 1.00 90.25 82 SER A N 1
ATOM 612 C CA . SER A 1 82 ? -14.036 6.633 11.206 1.00 90.25 82 SER A CA 1
ATOM 613 C C . SER A 1 82 ? -13.626 5.636 12.289 1.00 90.25 82 SER A C 1
ATOM 615 O O . SER A 1 82 ? -13.033 6.033 13.286 1.00 90.25 82 SER A O 1
ATOM 617 N N . VAL A 1 83 ? -13.845 4.338 12.045 1.00 92.06 83 VAL A N 1
ATOM 618 C CA . VAL A 1 83 ? -13.440 3.266 12.969 1.00 92.06 83 VAL A CA 1
ATOM 619 C C . VAL A 1 83 ? -11.922 3.253 13.123 1.00 92.06 83 VAL A C 1
ATOM 621 O O . VAL A 1 83 ? -11.420 3.133 14.232 1.00 92.06 83 VAL A O 1
ATOM 624 N N . VAL A 1 84 ? -11.176 3.426 12.027 1.00 91.75 84 VAL A N 1
ATOM 625 C CA . VAL A 1 84 ? -9.706 3.508 12.052 1.00 91.75 84 VAL A CA 1
ATOM 626 C C . VAL A 1 84 ? -9.229 4.664 12.933 1.00 91.75 84 VAL A C 1
ATOM 628 O O . VAL A 1 84 ? -8.342 4.462 13.757 1.00 91.75 84 VAL A O 1
ATOM 631 N N . VAL A 1 85 ? -9.813 5.857 12.781 1.00 91.31 85 VAL A N 1
ATOM 632 C CA . VAL A 1 85 ? -9.459 7.033 13.589 1.00 91.31 85 VAL A CA 1
ATOM 633 C C . VAL A 1 85 ? -9.768 6.776 15.060 1.00 91.31 85 VAL A C 1
ATOM 635 O O . VAL A 1 85 ? -8.877 6.920 15.886 1.00 91.31 85 VAL A O 1
ATOM 638 N N . GLU A 1 86 ? -10.981 6.327 15.384 1.00 91.56 86 GLU A N 1
ATOM 639 C CA . GLU A 1 86 ? -11.383 6.006 16.761 1.00 91.56 86 GLU A CA 1
ATOM 640 C C . GLU A 1 86 ? -10.489 4.936 17.405 1.00 91.56 86 GLU A C 1
ATOM 642 O O . GLU A 1 86 ? -10.161 5.034 18.580 1.00 91.56 86 GLU A O 1
ATOM 647 N N . THR A 1 87 ? -10.052 3.938 16.634 1.00 91.31 87 THR A N 1
ATOM 648 C CA . THR A 1 87 ? -9.202 2.843 17.129 1.00 91.31 87 THR A CA 1
ATOM 649 C C . THR A 1 87 ? -7.781 3.305 17.445 1.00 91.31 87 THR A C 1
ATOM 651 O O . THR A 1 87 ? -7.150 2.774 18.353 1.00 91.31 87 THR A O 1
ATOM 654 N N . LEU A 1 88 ? -7.245 4.248 16.665 1.00 90.44 88 LEU A N 1
ATOM 655 C CA . LEU A 1 88 ? -5.827 4.612 16.713 1.00 90.44 88 LEU A CA 1
ATOM 656 C C . LEU A 1 88 ? -5.559 5.950 17.416 1.00 90.44 88 LEU A C 1
ATOM 658 O O . LEU A 1 88 ? -4.411 6.217 17.757 1.00 90.44 88 LEU A O 1
ATOM 662 N N . VAL A 1 89 ? -6.572 6.793 17.641 1.00 88.25 89 VAL A N 1
ATOM 663 C CA . VAL A 1 89 ? -6.394 8.158 18.180 1.00 88.25 89 VAL A CA 1
ATOM 664 C C . VAL A 1 89 ? -5.796 8.188 19.591 1.00 88.25 89 VAL A C 1
ATOM 666 O O . VAL A 1 89 ? -5.089 9.134 19.929 1.00 88.25 89 VAL A O 1
ATOM 669 N N . ASP A 1 90 ? -6.022 7.149 20.398 1.00 86.12 90 ASP A N 1
ATOM 670 C CA . ASP A 1 90 ? -5.479 7.067 21.760 1.00 86.12 90 ASP A CA 1
ATOM 671 C C . ASP A 1 90 ? -3.960 6.819 21.774 1.00 86.12 90 ASP A C 1
ATOM 673 O O . ASP A 1 90 ? -3.261 7.251 22.693 1.00 86.12 90 ASP A O 1
ATOM 677 N N . GLU A 1 91 ? -3.431 6.139 20.751 1.00 86.06 91 GLU A N 1
ATOM 678 C CA . GLU A 1 91 ? -2.002 5.821 20.632 1.00 86.06 91 GLU A CA 1
ATOM 679 C C . GLU A 1 91 ? -1.256 6.752 19.662 1.00 86.06 91 GLU A C 1
ATOM 681 O O . GLU A 1 91 ? -0.035 6.909 19.766 1.00 86.06 91 GLU A O 1
ATOM 686 N N . PHE A 1 92 ? -1.966 7.382 18.721 1.00 86.56 92 PHE A N 1
ATOM 687 C CA . PHE A 1 92 ? -1.377 8.133 17.618 1.00 86.56 92 PHE A CA 1
ATOM 688 C C . PHE A 1 92 ? -1.983 9.525 17.463 1.00 86.56 92 PHE A C 1
ATOM 690 O O . PHE A 1 92 ? -3.195 9.713 17.458 1.00 86.56 92 PHE A O 1
ATOM 697 N N . ASN A 1 93 ? -1.118 10.499 17.173 1.00 87.19 93 ASN A N 1
ATOM 698 C CA . ASN A 1 93 ? -1.561 11.760 16.588 1.00 87.19 93 ASN A CA 1
ATOM 699 C C . ASN A 1 93 ? -1.857 11.527 15.104 1.00 87.19 93 ASN A C 1
ATOM 701 O O . ASN A 1 93 ? -0.941 11.258 14.323 1.00 87.19 93 ASN A O 1
ATOM 705 N N . ILE A 1 94 ? -3.129 11.608 14.724 1.00 89.12 94 ILE A N 1
ATOM 706 C CA 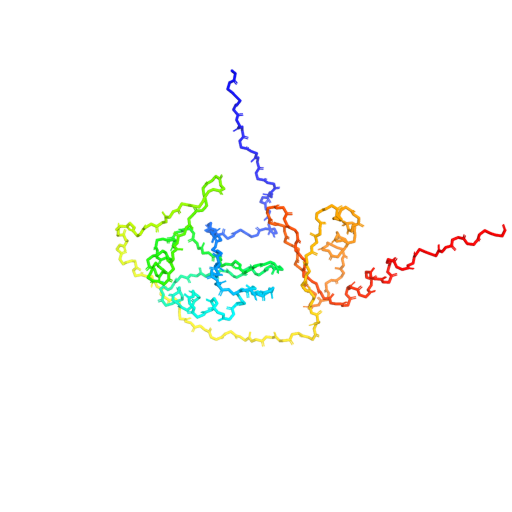. ILE A 1 94 ? -3.574 11.317 13.362 1.00 89.12 94 ILE A CA 1
ATOM 707 C C . ILE A 1 94 ? -3.625 12.608 12.550 1.00 89.12 94 ILE A C 1
ATOM 709 O O . ILE A 1 94 ? -4.259 13.588 12.943 1.00 89.12 94 ILE A O 1
ATOM 713 N N . PHE A 1 95 ? -2.987 12.581 11.383 1.00 88.44 95 PHE A N 1
ATOM 714 C CA . PHE A 1 95 ? -2.976 13.684 10.431 1.00 88.44 95 PHE A CA 1
ATOM 715 C C . PHE A 1 95 ? -3.508 13.218 9.079 1.00 88.44 95 PHE A C 1
ATOM 717 O O . PHE A 1 95 ? -3.304 12.075 8.670 1.00 88.44 95 PHE A O 1
ATOM 724 N N . ARG A 1 96 ? -4.180 14.128 8.380 1.00 87.75 96 ARG A N 1
ATOM 725 C CA . ARG A 1 96 ? -4.603 13.984 6.992 1.00 87.75 96 ARG A CA 1
ATOM 726 C C . ARG A 1 96 ? -3.791 14.949 6.140 1.00 87.75 96 ARG A C 1
ATOM 728 O O . ARG A 1 96 ? -3.670 16.116 6.496 1.00 87.75 96 ARG A O 1
ATOM 735 N N . GLU A 1 97 ? -3.269 14.475 5.017 1.00 83.12 97 GLU A N 1
ATOM 736 C CA . GLU A 1 97 ? -2.638 15.354 4.034 1.00 83.12 97 GLU A CA 1
ATOM 737 C C . GLU A 1 97 ? -3.703 16.026 3.161 1.00 83.12 97 GLU A C 1
ATOM 739 O O . GLU A 1 97 ? -4.469 15.356 2.467 1.00 83.12 97 GLU A O 1
ATOM 744 N N . GLU A 1 98 ? -3.743 17.356 3.181 1.00 82.31 98 GLU A N 1
ATOM 745 C CA . GLU A 1 98 ? -4.611 18.170 2.331 1.00 82.31 98 GLU A CA 1
ATOM 746 C C . GLU A 1 98 ? -3.757 19.226 1.624 1.00 82.31 98 GLU A C 1
ATOM 748 O O . GLU A 1 98 ? -3.165 20.098 2.254 1.00 82.31 98 GLU A O 1
ATOM 753 N N . GLY A 1 99 ? -3.632 19.125 0.296 1.00 77.31 99 GLY A N 1
ATOM 754 C CA . GLY A 1 99 ? -2.826 20.072 -0.488 1.00 77.31 99 GLY A CA 1
ATOM 755 C C . GLY A 1 99 ? -1.324 20.067 -0.164 1.00 77.31 99 GLY A C 1
ATOM 756 O O . GLY A 1 99 ? -0.654 21.056 -0.442 1.00 77.31 99 GLY A O 1
ATOM 757 N N . GLY A 1 100 ? -0.802 18.978 0.411 1.00 78.25 100 GLY A N 1
ATOM 758 C CA . GLY A 1 100 ? 0.592 18.861 0.861 1.00 78.25 100 GLY A CA 1
ATOM 759 C C . GLY A 1 100 ? 0.831 19.295 2.312 1.00 78.25 100 GLY A C 1
ATOM 760 O O . GLY A 1 100 ? 1.937 19.124 2.813 1.00 78.25 100 GLY A O 1
ATOM 761 N N . GLU A 1 101 ? -0.194 19.802 3.001 1.00 79.94 101 GLU A N 1
ATOM 762 C CA . GLU A 1 101 ? -0.125 20.184 4.413 1.00 79.94 101 GLU A CA 1
ATOM 763 C C . GLU A 1 101 ? -0.725 19.094 5.310 1.00 79.94 101 GLU A C 1
ATOM 765 O O . GLU A 1 101 ? -1.695 18.429 4.944 1.00 79.94 101 GLU A O 1
ATOM 770 N N . SER A 1 102 ? -0.161 18.916 6.508 1.00 83.12 102 SER A N 1
ATOM 771 C CA . SER A 1 102 ? -0.651 17.950 7.501 1.00 83.12 102 SER A CA 1
ATOM 772 C C . SER A 1 102 ? -1.695 18.586 8.421 1.00 83.12 102 SER A C 1
ATOM 774 O O . SER A 1 102 ? -1.363 19.403 9.280 1.00 83.12 102 SER A O 1
ATOM 776 N N . VAL A 1 103 ? -2.957 18.182 8.276 1.00 87.62 103 VAL A N 1
ATOM 777 C CA . VAL A 1 103 ? -4.090 18.677 9.071 1.00 87.62 103 VAL A CA 1
ATOM 778 C C . VAL A 1 103 ? -4.450 17.657 10.159 1.00 87.62 103 VAL A C 1
ATOM 780 O O . VAL A 1 103 ? -4.670 16.487 9.838 1.00 87.62 103 VAL A O 1
ATOM 783 N N . PRO A 1 104 ? -4.522 18.045 11.446 1.00 86.50 104 PRO A N 1
ATOM 784 C CA . PRO A 1 104 ? -4.857 17.117 12.523 1.00 86.50 104 PRO A CA 1
ATOM 785 C C . PRO A 1 104 ? -6.314 16.650 12.429 1.00 86.50 104 PRO A C 1
ATOM 787 O O . PRO A 1 104 ? -7.236 17.455 12.280 1.00 86.50 104 PRO A O 1
ATOM 790 N N . VAL A 1 105 ? -6.524 15.343 12.571 1.00 85.38 105 VAL A N 1
ATOM 791 C CA . VAL A 1 105 ? -7.850 14.718 12.595 1.00 85.38 105 VAL A CA 1
ATOM 792 C C . VAL A 1 105 ? -8.244 14.465 14.046 1.00 85.38 105 VAL A C 1
ATOM 794 O O . VAL A 1 105 ? -7.510 13.821 14.789 1.00 85.38 105 VAL A O 1
ATOM 797 N N . HIS A 1 106 ? -9.414 14.962 14.442 1.00 77.19 106 HIS A N 1
ATOM 798 C CA . HIS A 1 106 ? -10.006 14.689 15.751 1.00 77.19 106 HIS A CA 1
ATOM 799 C C . HIS A 1 106 ? -11.174 13.717 15.573 1.00 77.19 106 HIS A C 1
ATOM 801 O O . HIS A 1 106 ? -11.828 13.736 14.526 1.00 77.19 106 HIS A O 1
ATOM 807 N N . SER A 1 107 ? -11.445 12.880 16.576 1.00 66.44 107 SER A N 1
ATOM 808 C CA . SER A 1 107 ? -12.639 12.036 16.572 1.00 66.44 107 SER A CA 1
ATOM 809 C C . SER A 1 107 ? -13.883 12.929 16.490 1.00 66.44 107 SER A C 1
ATOM 811 O O . SER A 1 107 ? -14.103 13.804 17.327 1.00 66.44 107 SER A O 1
ATOM 813 N N . GLN A 1 108 ? -14.671 12.766 15.428 1.00 61.00 108 GLN A N 1
ATOM 814 C CA . GLN A 1 108 ? -15.991 13.380 15.313 1.00 61.00 108 GLN A CA 1
ATOM 815 C C . GLN A 1 108 ? -17.035 12.342 15.707 1.00 61.00 108 GLN A C 1
ATOM 817 O O . GLN A 1 108 ? -16.998 11.216 15.217 1.00 61.00 108 GLN A O 1
ATOM 822 N N . ASP A 1 109 ? -17.936 12.739 16.605 1.00 47.84 109 ASP A N 1
ATOM 823 C CA . ASP A 1 109 ? -18.923 11.866 17.230 1.00 47.84 109 ASP A CA 1
ATOM 824 C C . ASP A 1 109 ? -19.792 11.085 16.230 1.00 47.84 109 ASP A C 1
ATOM 826 O O . ASP A 1 109 ? -20.420 11.643 15.328 1.00 47.84 109 ASP A O 1
ATOM 830 N N . ALA A 1 110 ? -19.908 9.796 16.562 1.00 46.62 110 ALA A N 1
ATOM 831 C CA . ALA A 1 110 ? -20.903 8.803 16.179 1.00 46.62 110 ALA A CA 1
ATOM 832 C C . ALA A 1 110 ? -20.739 8.097 14.823 1.00 46.62 110 ALA A C 1
ATOM 834 O O . ALA A 1 110 ? -21.163 8.575 13.772 1.00 46.62 110 ALA A O 1
ATOM 835 N N . CYS A 1 111 ? -20.389 6.809 14.903 1.00 44.25 111 CYS A N 1
ATOM 836 C CA . CYS A 1 111 ? -21.108 5.787 14.149 1.00 44.25 111 CYS A CA 1
ATOM 837 C C . CYS A 1 111 ? -21.612 4.672 15.071 1.00 44.25 111 CYS A C 1
ATOM 839 O O . CYS A 1 111 ? -20.858 3.885 15.635 1.00 44.25 111 CYS A O 1
ATOM 841 N N . ASN A 1 112 ? -22.943 4.628 15.189 1.00 40.94 112 ASN A N 1
ATOM 842 C CA . ASN A 1 112 ? -23.716 3.541 15.774 1.00 40.94 112 ASN A CA 1
ATOM 843 C C . ASN A 1 112 ? -23.206 2.177 15.302 1.00 40.94 112 ASN A C 1
ATOM 845 O O . ASN A 1 112 ? -22.987 1.973 14.106 1.00 40.94 112 ASN A O 1
ATOM 849 N N . GLY A 1 113 ? -23.104 1.250 16.256 1.00 44.44 113 GLY A N 1
ATOM 850 C CA . GLY A 1 113 ? -22.687 -0.131 16.057 1.00 44.44 113 GLY A CA 1
ATOM 851 C C . GLY A 1 113 ? -23.385 -0.794 14.875 1.00 44.44 113 GLY A C 1
ATOM 852 O O . GLY A 1 113 ? -24.500 -1.305 14.984 1.00 44.44 113 GLY A O 1
ATOM 853 N N . LEU A 1 114 ? -22.693 -0.834 13.740 1.00 45.81 114 LEU A N 1
ATOM 854 C CA . LEU A 1 114 ? -23.015 -1.762 12.676 1.00 45.81 114 LEU A CA 1
ATOM 855 C C . LEU A 1 114 ? -22.495 -3.121 13.136 1.00 45.81 114 LEU A C 1
ATOM 857 O O . LEU A 1 114 ? -21.295 -3.384 13.073 1.00 45.81 114 LEU A O 1
ATOM 861 N N . GLN A 1 115 ? -23.402 -3.984 13.606 1.00 49.69 115 GLN A N 1
ATOM 862 C CA . GLN A 1 115 ? -23.118 -5.412 13.716 1.00 49.69 115 GLN A CA 1
ATOM 863 C C . GLN A 1 115 ? -22.713 -5.915 12.329 1.00 49.69 115 GLN A C 1
ATOM 865 O O . GLN A 1 115 ? -23.545 -6.180 11.461 1.00 49.69 115 GLN A O 1
ATOM 870 N N . ARG A 1 116 ? -21.407 -5.991 12.095 1.00 57.78 116 ARG A N 1
ATOM 871 C CA . ARG A 1 116 ? -20.854 -6.645 10.921 1.00 57.78 116 ARG A CA 1
ATOM 872 C C . ARG A 1 116 ? -20.889 -8.137 11.183 1.00 57.78 116 ARG A C 1
ATOM 874 O O . ARG A 1 116 ? -20.408 -8.596 12.212 1.00 57.78 116 ARG A O 1
ATOM 881 N N . ASN A 1 117 ? -21.441 -8.894 10.241 1.00 54.94 117 ASN A N 1
ATOM 882 C CA . ASN A 1 117 ? -21.254 -10.338 10.209 1.00 54.94 117 ASN A CA 1
ATOM 883 C C . ASN A 1 117 ? -19.751 -10.606 10.108 1.00 54.94 117 ASN A C 1
ATOM 885 O O . ASN A 1 117 ? -19.154 -10.369 9.059 1.00 54.94 117 ASN A O 1
ATOM 889 N N . VAL A 1 118 ? -19.150 -11.025 11.219 1.00 56.84 118 VAL A N 1
ATOM 890 C CA . VAL A 1 118 ? -17.710 -11.243 11.335 1.00 56.84 118 VAL A CA 1
ATOM 891 C C . VAL A 1 118 ? -17.366 -12.557 10.638 1.00 56.84 118 VAL A C 1
ATOM 893 O O . VAL A 1 118 ? -17.805 -13.618 11.088 1.00 56.84 118 VAL A O 1
ATOM 896 N N . PRO A 1 119 ? -16.582 -12.541 9.549 1.00 64.25 119 PRO A N 1
ATOM 897 C CA . PRO A 1 119 ? -16.018 -13.767 9.015 1.00 64.25 119 PRO A CA 1
ATOM 898 C C . PRO A 1 119 ? -15.065 -14.347 10.063 1.00 64.25 119 PRO A C 1
ATOM 900 O O . PRO A 1 119 ? -14.185 -13.645 10.560 1.00 64.25 119 PRO A O 1
ATOM 903 N N . HIS A 1 120 ? -15.223 -15.625 10.406 1.00 68.69 120 HIS A N 1
ATOM 904 C CA . HIS A 1 120 ? -14.298 -16.288 11.324 1.00 68.69 120 HIS A CA 1
ATOM 905 C C . HIS A 1 120 ? -12.867 -16.227 10.780 1.00 68.69 120 HIS A C 1
ATOM 907 O O . HIS A 1 120 ? -12.627 -16.599 9.627 1.00 68.69 120 HIS A O 1
ATOM 913 N N . ALA A 1 121 ? -11.927 -15.798 11.627 1.00 77.00 121 ALA 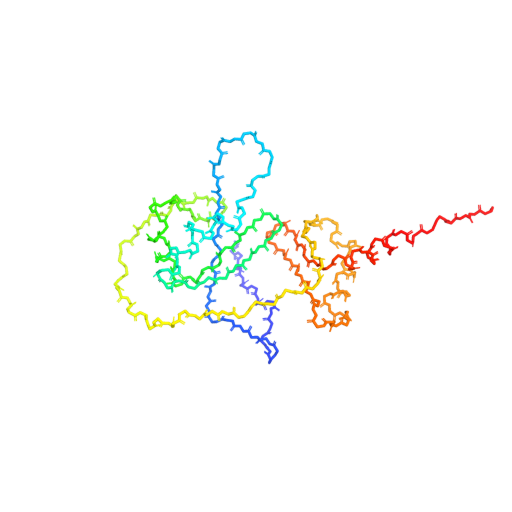A N 1
ATOM 914 C CA . ALA A 1 121 ? -10.508 -15.826 11.310 1.00 77.00 121 ALA A CA 1
ATOM 915 C C . ALA A 1 121 ? -10.088 -17.254 10.934 1.00 77.00 121 ALA A C 1
ATOM 917 O O . ALA A 1 121 ? -10.412 -18.219 11.631 1.00 77.00 121 ALA A O 1
ATOM 918 N N . ARG A 1 122 ? -9.382 -17.391 9.811 1.00 81.31 122 ARG A N 1
ATOM 919 C CA . ARG A 1 122 ? -8.834 -18.666 9.342 1.00 81.31 122 ARG A CA 1
ATOM 920 C C . ARG A 1 122 ? -7.318 -18.592 9.357 1.00 81.31 122 ARG A C 1
ATOM 922 O O . ARG A 1 122 ? -6.737 -17.558 9.041 1.00 81.31 122 ARG A O 1
ATOM 929 N N . VAL A 1 123 ? -6.683 -19.708 9.695 1.00 89.50 123 VAL A N 1
ATOM 930 C CA . VAL A 1 123 ? -5.239 -19.864 9.513 1.00 89.50 123 VAL A CA 1
ATOM 931 C C . VAL A 1 123 ? -4.994 -20.179 8.041 1.00 89.50 123 VAL A C 1
ATOM 933 O O . VAL A 1 123 ? -5.521 -21.162 7.520 1.00 89.50 123 VAL A O 1
ATOM 936 N N . HIS A 1 124 ? -4.225 -19.331 7.367 1.00 85.38 124 HIS A N 1
ATOM 937 C CA . HIS A 1 124 ? -3.860 -19.522 5.966 1.00 85.38 124 HIS A CA 1
ATOM 938 C C . HIS A 1 124 ? -2.540 -20.306 5.865 1.00 85.38 124 HIS A C 1
ATOM 940 O O . HIS A 1 124 ? -1.632 -20.050 6.659 1.00 85.38 124 HIS A O 1
ATOM 946 N N . PRO A 1 125 ? -2.409 -21.260 4.922 1.00 88.06 125 PRO A N 1
ATOM 947 C CA . PRO A 1 125 ? -1.156 -21.979 4.718 1.00 88.06 125 PRO A CA 1
ATOM 948 C C . PRO A 1 125 ? -0.066 -21.027 4.213 1.00 88.06 125 PRO A C 1
ATOM 950 O O . PRO A 1 125 ? -0.327 -20.155 3.384 1.00 88.06 125 PRO A O 1
ATOM 953 N N . VAL A 1 126 ? 1.158 -21.217 4.703 1.00 89.75 126 VAL A N 1
ATOM 954 C CA . VAL A 1 126 ? 2.330 -20.428 4.305 1.00 89.75 126 VAL A CA 1
ATOM 955 C C . VAL A 1 126 ? 3.183 -21.255 3.349 1.00 89.75 126 VAL A C 1
ATOM 957 O O . VAL A 1 126 ? 3.516 -22.400 3.650 1.00 89.75 126 VAL A O 1
ATOM 960 N N . LEU A 1 127 ? 3.546 -20.663 2.212 1.00 86.44 127 LEU A N 1
ATOM 961 C CA . LEU A 1 127 ? 4.513 -21.213 1.265 1.00 86.44 127 LEU A CA 1
ATOM 962 C C . LEU A 1 127 ? 5.774 -20.350 1.303 1.00 86.44 127 LEU A C 1
ATOM 964 O O . LEU A 1 127 ? 5.682 -19.124 1.261 1.00 86.44 127 LEU A O 1
ATOM 968 N N . ILE A 1 128 ? 6.937 -20.993 1.393 1.00 85.12 128 ILE A N 1
ATOM 969 C CA . ILE A 1 128 ? 8.239 -20.320 1.414 1.00 85.12 128 ILE A CA 1
ATOM 970 C C . ILE A 1 128 ? 8.973 -20.710 0.128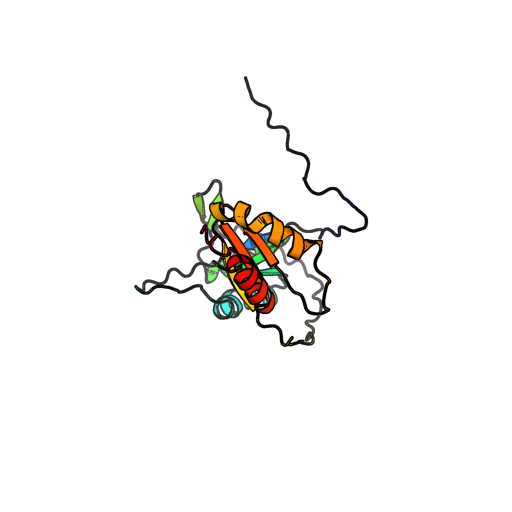 1.00 85.12 128 ILE A C 1
ATOM 972 O O . ILE A 1 128 ? 9.473 -21.832 0.047 1.00 85.12 128 ILE A O 1
ATOM 976 N N . PRO A 1 129 ? 8.992 -19.842 -0.896 1.00 83.31 129 PRO A N 1
ATOM 977 C CA . PRO A 1 129 ? 9.752 -20.099 -2.111 1.00 83.31 129 PRO A CA 1
ATOM 978 C C . PRO A 1 129 ? 11.263 -19.991 -1.846 1.00 83.31 129 PRO A C 1
ATOM 980 O O . PRO A 1 129 ? 11.692 -19.297 -0.926 1.00 83.31 129 PRO A O 1
ATOM 983 N N . GLU A 1 130 ? 12.078 -20.647 -2.675 1.00 84.19 130 GLU A N 1
ATOM 984 C CA . GLU A 1 130 ? 13.550 -20.604 -2.571 1.00 84.19 130 GLU A CA 1
ATOM 985 C C . GLU A 1 130 ? 14.167 -19.320 -3.158 1.00 84.19 130 GLU A C 1
ATOM 987 O O . GLU A 1 130 ? 15.369 -19.079 -3.026 1.00 84.19 130 GLU A O 1
ATOM 992 N N . ASN A 1 131 ? 13.351 -18.494 -3.818 1.00 80.38 131 ASN A N 1
ATOM 993 C CA . ASN A 1 131 ? 13.771 -17.257 -4.465 1.00 80.38 131 ASN A CA 1
ATOM 994 C C . ASN A 1 131 ? 14.396 -16.274 -3.456 1.00 80.38 131 ASN A C 1
ATOM 996 O O . ASN A 1 131 ? 13.883 -16.068 -2.353 1.00 80.38 131 ASN A O 1
ATOM 1000 N N . GLN A 1 132 ? 15.476 -15.606 -3.866 1.00 82.12 132 GLN A N 1
ATOM 1001 C CA . GLN A 1 132 ? 16.104 -14.538 -3.086 1.00 82.12 132 GLN A CA 1
ATOM 1002 C C . GLN A 1 132 ? 15.647 -13.199 -3.651 1.00 82.12 132 GLN A C 1
ATOM 1004 O O . GLN A 1 132 ? 16.021 -12.834 -4.757 1.00 82.12 132 GLN A O 1
ATOM 1009 N N . PHE A 1 133 ? 14.815 -12.461 -2.922 1.00 82.81 133 PHE A N 1
ATOM 1010 C CA . PHE A 1 133 ? 14.285 -11.186 -3.406 1.00 82.81 133 PHE A CA 1
ATOM 1011 C C . PHE A 1 133 ? 15.162 -10.007 -2.982 1.00 82.81 133 PHE A C 1
ATOM 1013 O O . PHE A 1 133 ? 15.577 -9.908 -1.828 1.00 82.81 133 PHE A O 1
ATOM 1020 N N . CYS A 1 134 ? 15.392 -9.076 -3.907 1.00 79.88 134 CYS A N 1
ATOM 1021 C CA . CYS A 1 134 ? 16.040 -7.800 -3.633 1.00 79.88 134 CYS A CA 1
ATOM 1022 C C . CYS A 1 134 ? 14.999 -6.673 -3.633 1.00 79.88 134 CYS A C 1
ATOM 1024 O O . CYS A 1 134 ? 14.179 -6.597 -4.546 1.00 79.88 134 CYS A O 1
ATOM 1026 N N . VAL A 1 135 ? 15.040 -5.796 -2.623 1.00 82.50 135 VAL A N 1
ATOM 1027 C CA . VAL A 1 135 ? 14.237 -4.562 -2.556 1.00 82.50 135 VAL A CA 1
ATOM 1028 C C . VAL A 1 135 ? 15.141 -3.391 -2.934 1.00 82.50 135 VAL A C 1
ATOM 1030 O O . VAL A 1 135 ? 16.195 -3.208 -2.324 1.00 82.50 135 VAL A O 1
ATOM 1033 N N . MET A 1 136 ? 14.738 -2.577 -3.909 1.00 80.81 136 MET A N 1
ATOM 1034 C CA . MET A 1 136 ? 15.557 -1.483 -4.435 1.00 80.81 136 MET A CA 1
ATOM 1035 C C . MET A 1 136 ? 14.756 -0.192 -4.620 1.00 80.81 136 MET A C 1
ATOM 1037 O O . MET A 1 136 ? 13.574 -0.209 -4.972 1.00 80.81 136 MET A O 1
ATOM 1041 N N . SER A 1 137 ? 15.435 0.940 -4.434 1.00 82.50 137 SER A N 1
ATOM 1042 C CA . SER A 1 137 ? 14.974 2.241 -4.920 1.00 82.50 137 SER A CA 1
ATOM 1043 C C . SER A 1 137 ? 15.603 2.521 -6.276 1.00 82.50 137 SER A C 1
ATOM 1045 O O . SER A 1 137 ? 16.770 2.196 -6.499 1.00 82.50 137 SER A O 1
ATOM 1047 N N . LEU A 1 138 ? 14.841 3.154 -7.157 1.00 82.06 138 LEU A N 1
ATOM 1048 C CA . LEU A 1 138 ? 15.303 3.575 -8.465 1.00 82.06 138 LEU A CA 1
ATOM 1049 C C . LEU A 1 138 ? 15.166 5.090 -8.587 1.00 82.06 138 LEU A C 1
ATOM 1051 O O . LEU A 1 138 ? 14.124 5.651 -8.250 1.00 82.06 138 LEU A O 1
ATOM 1055 N N . ASP A 1 139 ? 16.225 5.735 -9.065 1.00 82.94 139 ASP A N 1
ATOM 1056 C CA . ASP A 1 139 ? 16.187 7.149 -9.421 1.00 82.94 139 ASP A CA 1
ATOM 1057 C C . ASP A 1 139 ? 15.332 7.318 -10.692 1.00 82.94 139 ASP A C 1
ATOM 1059 O O . ASP A 1 139 ? 15.641 6.670 -11.704 1.00 82.94 139 ASP A O 1
ATOM 1063 N N . PRO A 1 140 ? 14.272 8.149 -10.672 1.00 82.12 140 PRO A N 1
ATOM 1064 C CA . PRO A 1 140 ? 13.435 8.392 -11.839 1.00 82.12 140 PRO A CA 1
ATOM 1065 C C . PRO A 1 140 ? 14.211 8.814 -13.089 1.00 82.12 140 PRO A C 1
ATOM 1067 O O . PRO A 1 140 ? 13.841 8.411 -14.189 1.00 82.12 140 PRO A O 1
ATOM 1070 N N . ASP A 1 141 ? 15.324 9.535 -12.940 1.00 87.25 141 ASP A N 1
ATOM 1071 C CA . ASP A 1 141 ? 16.132 9.981 -14.080 1.00 87.25 141 ASP A CA 1
ATOM 1072 C C . ASP A 1 141 ? 16.853 8.811 -14.771 1.00 87.25 141 ASP A C 1
ATOM 1074 O O . ASP A 1 141 ? 17.222 8.881 -15.945 1.00 87.25 141 ASP A O 1
ATOM 1078 N N . THR A 1 142 ? 17.013 7.689 -14.064 1.00 84.62 142 THR A N 1
ATOM 1079 C CA . THR A 1 142 ? 17.626 6.463 -14.591 1.00 84.62 142 THR A CA 1
ATOM 1080 C C . THR A 1 142 ? 16.615 5.483 -15.188 1.00 84.62 142 THR A C 1
ATOM 1082 O O . THR A 1 142 ? 17.023 4.574 -15.916 1.00 84.62 142 THR A O 1
ATOM 1085 N N . LEU A 1 143 ? 15.308 5.671 -14.946 1.00 84.19 143 LEU A N 1
ATOM 1086 C CA . LEU A 1 143 ? 14.243 4.818 -15.495 1.00 84.19 143 LEU A CA 1
ATOM 1087 C C . LEU A 1 143 ? 14.342 4.646 -17.017 1.00 84.19 143 LEU A C 1
ATOM 1089 O O . LEU A 1 143 ? 14.279 3.500 -17.466 1.00 84.19 143 LEU A O 1
ATOM 1093 N N . PRO A 1 144 ? 14.545 5.708 -17.829 1.00 88.44 144 PRO A N 1
ATOM 1094 C CA . PRO A 1 144 ? 14.621 5.561 -19.281 1.00 88.44 144 PRO A CA 1
ATOM 1095 C C . PRO A 1 144 ? 15.733 4.611 -19.733 1.00 88.44 144 PRO A C 1
ATOM 1097 O O . PRO A 1 144 ? 15.554 3.867 -20.694 1.00 88.44 144 PRO A O 1
ATOM 1100 N N . ALA A 1 145 ? 16.861 4.588 -19.016 1.00 87.94 145 ALA A N 1
ATOM 1101 C CA . ALA A 1 145 ? 18.007 3.749 -19.358 1.00 87.94 145 ALA A CA 1
ATOM 1102 C C . ALA A 1 145 ? 17.749 2.250 -19.134 1.00 87.94 145 ALA A C 1
ATOM 1104 O O . ALA A 1 145 ? 18.440 1.423 -19.724 1.00 87.94 145 ALA A O 1
ATOM 1105 N N . ILE A 1 146 ? 16.774 1.895 -18.291 1.00 85.12 146 ILE A N 1
ATOM 1106 C CA . ILE A 1 146 ? 16.442 0.501 -17.959 1.00 85.12 146 ILE A CA 1
ATOM 1107 C C . ILE A 1 146 ? 15.025 0.101 -18.394 1.00 85.12 146 ILE A C 1
ATOM 1109 O O . ILE A 1 146 ? 14.608 -1.034 -18.171 1.00 85.12 146 ILE A O 1
ATOM 1113 N N . ALA A 1 147 ? 14.278 1.018 -19.014 1.00 87.06 147 ALA A N 1
ATOM 1114 C CA . ALA A 1 147 ? 12.864 0.854 -19.337 1.00 87.06 147 ALA A CA 1
ATOM 1115 C C . ALA A 1 147 ? 12.598 -0.349 -20.246 1.00 87.06 147 ALA A C 1
ATOM 1117 O O . ALA A 1 147 ? 11.676 -1.117 -19.993 1.00 87.06 147 ALA A O 1
ATOM 1118 N N . THR A 1 148 ? 13.421 -0.547 -21.277 1.00 88.25 148 THR A N 1
ATOM 1119 C CA . THR A 1 148 ? 13.273 -1.676 -22.207 1.00 88.25 148 THR A CA 1
ATOM 1120 C C . THR A 1 148 ? 13.445 -3.014 -21.496 1.00 88.25 148 THR A C 1
ATOM 1122 O O . THR A 1 148 ? 12.667 -3.932 -21.731 1.00 88.25 148 THR A O 1
ATOM 1125 N N . THR A 1 149 ? 14.398 -3.106 -20.567 1.00 84.25 149 THR A N 1
ATOM 1126 C CA . THR A 1 149 ? 14.591 -4.295 -19.733 1.00 84.25 149 THR A CA 1
ATOM 1127 C C . THR A 1 149 ? 13.425 -4.505 -18.772 1.00 84.25 149 THR A C 1
ATOM 1129 O O . THR A 1 149 ? 12.948 -5.625 -18.633 1.00 84.25 149 THR A O 1
ATOM 1132 N N . LEU A 1 150 ? 12.935 -3.447 -18.119 1.00 85.62 150 LEU A N 1
ATOM 1133 C CA . LEU A 1 150 ? 11.768 -3.556 -17.240 1.00 85.62 150 LEU A CA 1
ATOM 1134 C C . LEU A 1 150 ? 10.531 -4.033 -18.006 1.00 85.62 150 LEU A C 1
ATOM 1136 O O . LEU A 1 150 ? 9.784 -4.860 -17.493 1.00 85.62 150 LEU A O 1
ATOM 1140 N N . ILE A 1 151 ? 10.329 -3.549 -19.232 1.00 88.44 151 ILE A N 1
ATOM 1141 C CA . ILE A 1 151 ? 9.240 -3.991 -20.105 1.00 88.44 151 ILE A CA 1
ATOM 1142 C C . ILE A 1 151 ? 9.385 -5.480 -20.435 1.00 88.44 151 ILE A C 1
ATOM 1144 O O . ILE A 1 151 ? 8.416 -6.226 -20.312 1.00 88.44 151 ILE A O 1
ATOM 1148 N N . ASP A 1 152 ? 10.585 -5.916 -20.813 1.00 85.75 152 ASP A N 1
ATOM 1149 C CA . ASP A 1 152 ? 10.866 -7.322 -21.110 1.00 85.75 152 ASP A CA 1
ATOM 1150 C C . ASP A 1 152 ? 10.549 -8.232 -19.912 1.00 85.75 152 ASP A C 1
ATOM 1152 O O . ASP A 1 152 ? 9.829 -9.222 -20.035 1.00 85.75 152 ASP A O 1
ATOM 1156 N N . VAL A 1 153 ? 10.979 -7.831 -18.715 1.00 82.44 153 VAL A N 1
ATOM 1157 C CA . VAL A 1 153 ? 10.735 -8.584 -17.478 1.00 82.44 153 VAL A CA 1
ATOM 1158 C C . VAL A 1 153 ? 9.255 -8.598 -17.084 1.00 82.44 153 VAL A C 1
ATOM 1160 O O . VAL A 1 153 ? 8.723 -9.648 -16.732 1.00 82.44 153 VAL A O 1
ATOM 1163 N N . LEU A 1 154 ? 8.570 -7.453 -17.135 1.00 84.56 154 LEU A N 1
ATOM 1164 C CA . LEU A 1 154 ? 7.180 -7.342 -16.679 1.00 84.56 154 LEU A CA 1
ATOM 1165 C C . LEU A 1 154 ? 6.173 -7.972 -17.651 1.00 84.56 154 LEU A C 1
ATOM 1167 O O . LEU A 1 154 ? 5.124 -8.443 -17.204 1.00 84.56 154 LEU A O 1
ATOM 1171 N N . PHE A 1 155 ? 6.461 -7.965 -18.957 1.00 86.25 155 PHE A N 1
ATOM 1172 C CA . PHE A 1 155 ? 5.472 -8.302 -19.985 1.00 86.25 155 PHE A CA 1
ATOM 1173 C C . PHE A 1 155 ? 5.852 -9.475 -20.896 1.00 86.25 155 PHE A C 1
ATOM 1175 O O . PHE A 1 155 ? 4.938 -10.087 -21.449 1.00 86.25 155 PHE A O 1
ATOM 1182 N N . TYR A 1 156 ? 7.140 -9.800 -21.060 1.00 84.12 156 TYR A N 1
ATOM 1183 C CA . TYR A 1 156 ? 7.597 -10.762 -22.077 1.00 84.12 156 TYR A CA 1
ATOM 1184 C C . TYR A 1 156 ? 8.364 -11.971 -21.526 1.00 84.12 156 TYR A C 1
ATOM 1186 O O . TYR A 1 156 ? 8.461 -12.980 -22.220 1.00 84.12 156 TYR A O 1
ATOM 1194 N N . SER A 1 157 ? 8.875 -11.912 -20.295 1.00 78.94 157 SER A N 1
ATOM 1195 C CA . SER A 1 157 ? 9.596 -13.031 -19.681 1.00 78.94 157 SER A CA 1
ATOM 1196 C C . SER A 1 157 ? 8.671 -14.207 -19.351 1.00 78.94 157 SER A C 1
ATOM 1198 O O . SER A 1 157 ? 7.577 -14.024 -18.807 1.00 78.94 157 SER A O 1
ATOM 1200 N N . ASP A 1 158 ? 9.137 -15.427 -19.638 1.00 71.88 158 ASP A N 1
ATOM 1201 C CA . ASP A 1 158 ? 8.425 -16.657 -19.293 1.00 71.88 158 ASP A CA 1
ATOM 1202 C C . ASP A 1 158 ? 8.202 -16.733 -17.778 1.00 71.88 158 ASP A C 1
ATOM 1204 O O . ASP A 1 158 ? 9.132 -16.670 -16.967 1.00 71.88 158 ASP A O 1
ATOM 1208 N N . ARG A 1 159 ? 6.932 -16.858 -17.385 1.00 61.78 159 ARG A N 1
ATOM 1209 C CA . ARG A 1 159 ? 6.542 -16.930 -15.978 1.00 61.78 159 ARG A CA 1
ATOM 1210 C C . ARG A 1 159 ? 6.876 -18.307 -15.418 1.00 61.78 159 ARG A C 1
ATOM 1212 O O . ARG A 1 159 ? 6.052 -19.215 -15.471 1.00 61.78 159 ARG A O 1
ATOM 1219 N N . TYR A 1 160 ? 8.067 -18.457 -14.844 1.00 56.44 160 TYR A N 1
ATOM 1220 C CA . TYR A 1 160 ? 8.314 -19.542 -13.893 1.00 56.44 160 TYR A CA 1
ATOM 1221 C C . TYR A 1 160 ? 7.329 -19.403 -12.719 1.00 56.44 160 TYR A C 1
ATOM 1223 O O . TYR A 1 160 ? 7.025 -18.281 -12.307 1.00 56.44 160 TYR A O 1
ATOM 1231 N N . GLU A 1 161 ? 6.828 -20.520 -12.180 1.00 53.44 161 GLU A N 1
ATOM 1232 C CA . GLU A 1 161 ? 5.732 -20.563 -11.187 1.00 53.44 161 GLU A CA 1
ATOM 1233 C C . GLU A 1 161 ? 5.984 -19.747 -9.898 1.00 53.44 161 GLU A C 1
ATOM 1235 O O . GLU A 1 161 ? 5.053 -19.507 -9.133 1.00 53.44 161 GLU A O 1
ATOM 1240 N N . THR A 1 162 ? 7.209 -19.266 -9.667 1.00 56.06 162 THR A N 1
ATOM 1241 C CA . THR A 1 162 ? 7.591 -18.451 -8.501 1.00 56.06 162 THR A CA 1
ATOM 1242 C C . THR A 1 162 ? 8.146 -17.063 -8.845 1.00 56.06 162 THR A C 1
ATOM 1244 O O . THR A 1 162 ? 8.637 -16.356 -7.963 1.00 56.06 162 THR A O 1
ATOM 1247 N N . CYS A 1 163 ? 8.073 -16.635 -10.110 1.00 61.69 163 CYS A N 1
ATOM 1248 C CA . CYS A 1 163 ? 8.576 -15.327 -10.524 1.00 61.69 163 CYS A CA 1
ATOM 1249 C C . CYS A 1 163 ? 7.681 -14.191 -9.999 1.00 61.69 163 CYS A C 1
ATOM 1251 O O . CYS A 1 163 ? 6.639 -13.878 -10.578 1.00 61.69 163 CYS A O 1
ATOM 1253 N N . CYS A 1 164 ? 8.114 -13.541 -8.917 1.00 69.19 164 CYS A N 1
ATOM 1254 C CA . CYS A 1 164 ? 7.476 -12.348 -8.366 1.00 69.19 164 CYS A CA 1
ATOM 1255 C C . CYS A 1 164 ? 8.297 -11.096 -8.700 1.00 69.19 164 CYS A C 1
ATOM 1257 O O . CYS A 1 164 ? 9.407 -10.914 -8.196 1.00 69.19 164 CYS A O 1
ATOM 1259 N N . CYS A 1 165 ? 7.714 -10.203 -9.501 1.00 77.44 165 CYS A N 1
ATOM 1260 C CA . CYS A 1 165 ? 8.234 -8.861 -9.752 1.00 77.44 165 CYS A CA 1
ATOM 1261 C C . CYS A 1 165 ? 7.197 -7.828 -9.309 1.00 77.44 165 CYS A C 1
ATOM 1263 O O . CYS A 1 165 ? 6.008 -7.964 -9.596 1.00 77.44 165 CYS A O 1
ATOM 1265 N N . LYS A 1 166 ? 7.644 -6.783 -8.616 1.00 81.69 166 LYS A N 1
ATOM 1266 C CA . LYS A 1 166 ? 6.802 -5.675 -8.163 1.00 81.69 166 LYS A CA 1
ATOM 1267 C C . LYS A 1 166 ? 7.510 -4.367 -8.490 1.00 81.69 166 LYS A C 1
ATOM 1269 O O . LYS A 1 166 ? 8.545 -4.068 -7.905 1.00 81.69 166 LYS A O 1
ATOM 1274 N N . LEU A 1 167 ? 6.945 -3.586 -9.405 1.00 83.56 167 LEU A N 1
ATOM 1275 C CA . LEU A 1 167 ? 7.351 -2.205 -9.665 1.00 83.56 167 LEU A CA 1
ATOM 1276 C C . LEU A 1 167 ? 6.268 -1.278 -9.109 1.00 83.56 167 LEU A C 1
ATOM 1278 O O . LEU A 1 167 ? 5.088 -1.463 -9.394 1.00 83.56 167 LEU A O 1
ATOM 1282 N N . ILE A 1 168 ? 6.665 -0.306 -8.295 1.00 82.62 168 ILE A N 1
ATOM 1283 C CA . ILE A 1 168 ? 5.774 0.660 -7.651 1.00 82.62 168 ILE A CA 1
ATOM 1284 C C . ILE A 1 168 ? 6.329 2.052 -7.932 1.00 82.62 168 ILE A C 1
ATOM 1286 O O . ILE A 1 168 ? 7.487 2.316 -7.621 1.00 82.62 168 ILE A O 1
ATOM 1290 N N . ALA A 1 169 ? 5.505 2.949 -8.459 1.00 81.62 169 ALA A N 1
ATOM 1291 C CA . ALA A 1 169 ? 5.809 4.373 -8.531 1.00 81.62 169 ALA A CA 1
ATOM 1292 C C . ALA A 1 169 ? 4.774 5.131 -7.692 1.00 81.62 169 ALA A C 1
ATOM 1294 O O . ALA A 1 169 ? 3.576 5.008 -7.943 1.00 81.62 169 ALA A O 1
ATOM 1295 N N . ILE A 1 170 ? 5.223 5.859 -6.668 1.00 76.25 170 ILE A N 1
ATOM 1296 C CA . ILE A 1 170 ? 4.366 6.677 -5.799 1.00 76.25 170 ILE A CA 1
ATOM 1297 C C . ILE A 1 170 ? 4.980 8.072 -5.720 1.00 76.25 170 ILE A C 1
ATOM 1299 O O . ILE A 1 170 ? 6.141 8.224 -5.336 1.00 76.25 170 ILE A O 1
ATOM 1303 N N . SER A 1 171 ? 4.186 9.091 -6.062 1.00 74.38 171 SER A N 1
ATOM 1304 C CA . SER A 1 171 ? 4.643 10.481 -6.169 1.00 74.38 171 SER A CA 1
ATOM 1305 C C . SER A 1 171 ? 5.849 10.593 -7.121 1.00 74.38 171 SER A C 1
ATOM 1307 O O . SER A 1 171 ? 5.721 10.259 -8.297 1.00 74.38 171 SER A O 1
ATOM 1309 N N . SER A 1 172 ? 7.015 11.013 -6.628 1.00 66.94 172 SER A N 1
ATOM 1310 C CA . SER A 1 172 ? 8.270 11.131 -7.381 1.00 66.94 172 SER A CA 1
ATOM 1311 C C . SER A 1 172 ? 9.251 9.974 -7.153 1.00 66.94 172 SER A C 1
ATOM 1313 O O . SER A 1 172 ? 10.389 10.054 -7.605 1.00 66.94 172 SER A O 1
ATOM 1315 N N . SER A 1 173 ? 8.862 8.923 -6.428 1.00 64.00 173 SER A N 1
ATOM 1316 C CA . SER A 1 173 ? 9.745 7.799 -6.092 1.00 64.00 173 SER A CA 1
ATOM 1317 C C . SER A 1 173 ? 9.347 6.535 -6.853 1.00 64.00 173 SER A C 1
ATOM 1319 O O . SER A 1 173 ? 8.168 6.178 -6.909 1.00 64.00 173 SER A O 1
ATOM 1321 N N . ALA A 1 174 ? 10.340 5.818 -7.390 1.00 65.06 174 ALA A N 1
ATOM 1322 C CA . ALA A 1 174 ? 10.168 4.496 -7.986 1.00 65.06 174 ALA A CA 1
ATOM 1323 C C . ALA A 1 174 ? 10.866 3.418 -7.139 1.00 65.06 174 ALA A C 1
ATOM 1325 O O . ALA A 1 174 ? 12.020 3.559 -6.727 1.00 65.06 174 ALA A O 1
ATOM 1326 N N . HIS A 1 175 ? 10.163 2.317 -6.885 1.00 74.06 175 HIS A N 1
ATOM 1327 C CA . HIS A 1 175 ? 10.618 1.192 -6.073 1.00 74.06 175 HIS A CA 1
ATOM 1328 C C . HIS A 1 175 ? 10.402 -0.118 -6.811 1.00 74.06 175 HIS A C 1
ATOM 1330 O O . HIS A 1 175 ? 9.354 -0.337 -7.418 1.00 74.06 175 HIS A O 1
ATOM 1336 N N . TYR A 1 176 ? 11.383 -1.005 -6.726 1.00 67.19 176 TYR A N 1
ATOM 1337 C CA . TYR A 1 176 ? 11.373 -2.272 -7.437 1.00 67.19 176 TYR A CA 1
ATOM 1338 C C . TYR A 1 176 ? 11.729 -3.423 -6.500 1.00 67.19 176 TYR A C 1
ATOM 1340 O O . TYR A 1 176 ? 12.649 -3.313 -5.688 1.00 67.19 176 TYR A O 1
ATOM 1348 N N . LEU A 1 177 ? 10.998 -4.526 -6.619 1.00 69.62 177 LEU A N 1
ATOM 1349 C CA . LEU A 1 177 ? 11.318 -5.807 -6.007 1.00 69.62 177 LEU A CA 1
ATOM 1350 C C . LEU A 1 177 ? 11.325 -6.885 -7.085 1.00 69.62 177 LEU A C 1
ATOM 1352 O O . LEU A 1 177 ? 10.344 -7.052 -7.808 1.00 69.62 177 LEU A O 1
ATOM 1356 N N . ALA A 1 178 ? 12.426 -7.621 -7.167 1.00 66.19 178 ALA A N 1
ATOM 1357 C CA . ALA A 1 178 ? 12.570 -8.764 -8.056 1.00 66.19 178 ALA A CA 1
ATOM 1358 C C . ALA A 1 178 ? 13.511 -9.805 -7.460 1.00 66.19 178 ALA A C 1
ATOM 1360 O O . ALA A 1 178 ? 14.266 -9.526 -6.525 1.00 66.19 178 ALA A O 1
ATOM 1361 N N . ASP A 1 179 ? 13.458 -11.010 -8.016 1.00 64.25 179 ASP A N 1
ATOM 1362 C CA . ASP A 1 179 ? 14.395 -12.081 -7.696 1.00 64.25 179 ASP A CA 1
ATOM 1363 C C . ASP A 1 179 ? 15.833 -11.698 -8.116 1.00 64.25 179 ASP A C 1
ATOM 1365 O O . ASP A 1 179 ? 16.078 -11.140 -9.188 1.00 64.25 179 ASP A O 1
ATOM 1369 N N . GLN A 1 180 ? 16.798 -11.990 -7.249 1.00 56.09 180 GLN A N 1
ATOM 1370 C CA . GLN A 1 180 ? 18.223 -11.743 -7.405 1.00 56.09 180 GLN A CA 1
ATOM 1371 C C . GLN A 1 180 ? 18.823 -12.425 -8.644 1.00 56.09 180 GLN A C 1
ATOM 1373 O O . GLN A 1 180 ? 19.786 -11.901 -9.207 1.00 56.09 180 GLN A O 1
ATOM 1378 N N . TYR A 1 181 ? 18.257 -13.533 -9.133 1.00 54.22 181 TYR A N 1
ATOM 1379 C CA . TYR A 1 181 ? 18.701 -14.138 -10.397 1.00 54.22 181 TYR A CA 1
ATOM 1380 C C . TYR A 1 181 ? 18.509 -13.197 -11.601 1.00 54.22 181 TYR A C 1
ATOM 1382 O O . TYR A 1 181 ? 19.373 -13.155 -12.483 1.00 54.22 181 TYR A O 1
ATOM 1390 N N . PHE A 1 182 ? 17.472 -12.348 -11.600 1.00 53.47 182 PHE A N 1
ATOM 1391 C CA . PHE A 1 182 ? 17.319 -11.297 -12.617 1.00 53.47 182 PHE A CA 1
ATOM 1392 C C . PHE A 1 182 ? 18.448 -10.270 -12.549 1.00 53.47 182 PHE A C 1
ATOM 1394 O O . PHE A 1 182 ? 18.880 -9.742 -13.574 1.00 53.47 182 PHE A O 1
ATOM 1401 N N . PHE A 1 183 ? 18.976 -10.005 -11.354 1.00 48.72 183 PHE A N 1
ATOM 1402 C CA . PHE A 1 183 ? 20.047 -9.034 -11.167 1.00 48.72 183 PHE A CA 1
ATOM 1403 C C . PHE A 1 183 ? 21.390 -9.519 -11.724 1.00 48.72 183 PHE A C 1
ATOM 1405 O O . PHE A 1 183 ? 22.154 -8.718 -12.270 1.00 48.72 183 PHE A O 1
ATOM 1412 N N . TYR A 1 184 ? 21.685 -10.820 -11.646 1.00 43.28 184 TYR A N 1
ATOM 1413 C CA . TYR A 1 184 ? 22.880 -11.382 -12.285 1.00 43.28 184 TYR A CA 1
ATOM 1414 C C . TYR A 1 184 ? 22.825 -11.233 -13.807 1.00 43.28 184 TYR A C 1
ATOM 1416 O O . TYR A 1 184 ? 23.822 -10.834 -14.410 1.00 43.28 184 TYR A O 1
ATOM 1424 N N . HIS A 1 185 ? 21.656 -11.444 -14.417 1.00 39.56 185 HIS A N 1
ATOM 1425 C CA . HIS A 1 185 ? 21.465 -11.209 -15.847 1.00 39.56 185 HIS A CA 1
ATOM 1426 C C . HIS A 1 185 ? 21.544 -9.710 -16.193 1.00 39.56 185 HIS A C 1
ATOM 1428 O O . HIS A 1 185 ? 22.217 -9.326 -17.150 1.00 39.56 185 HIS A O 1
ATOM 1434 N N . PHE A 1 186 ? 20.956 -8.836 -15.369 1.00 38.47 186 PHE A N 1
ATOM 1435 C CA . PHE A 1 186 ? 21.034 -7.378 -15.523 1.00 38.47 186 PHE A CA 1
ATOM 1436 C C . PHE A 1 186 ? 22.479 -6.853 -15.445 1.00 38.47 186 PHE A C 1
ATOM 1438 O O . PHE A 1 186 ? 22.922 -6.073 -16.289 1.00 38.47 186 PHE A O 1
ATOM 1445 N N . THR A 1 187 ? 23.253 -7.335 -14.471 1.00 32.25 187 THR A N 1
ATOM 1446 C CA . THR A 1 187 ? 24.663 -6.967 -14.282 1.00 32.25 187 THR A CA 1
ATOM 1447 C C . THR A 1 187 ? 25.548 -7.527 -15.395 1.00 32.25 187 THR A C 1
ATOM 1449 O O . THR A 1 187 ? 26.457 -6.835 -15.852 1.00 32.25 187 THR A O 1
ATOM 1452 N N . ALA A 1 188 ? 25.277 -8.750 -15.864 1.00 30.91 188 ALA A N 1
ATOM 1453 C CA . ALA A 1 188 ? 25.983 -9.349 -16.994 1.00 30.91 188 ALA A CA 1
ATOM 1454 C C . ALA A 1 188 ? 25.733 -8.567 -18.294 1.00 30.91 188 ALA A C 1
ATOM 1456 O O . ALA A 1 188 ? 26.685 -8.232 -18.994 1.00 30.91 188 ALA A O 1
ATOM 1457 N N . THR A 1 189 ? 24.483 -8.170 -18.556 1.00 34.19 189 THR A N 1
ATOM 1458 C CA . THR A 1 189 ? 24.124 -7.382 -19.749 1.00 34.19 189 THR A CA 1
ATOM 1459 C C . THR A 1 189 ? 24.776 -5.993 -19.721 1.00 34.19 189 THR A C 1
ATOM 1461 O O . THR A 1 189 ? 25.264 -5.517 -20.741 1.00 34.19 189 THR A O 1
ATOM 1464 N N . LYS A 1 190 ? 24.895 -5.365 -18.539 1.00 35.56 190 LYS A N 1
ATOM 1465 C CA . LYS A 1 190 ? 25.584 -4.070 -18.371 1.00 35.56 190 LYS A CA 1
ATOM 1466 C C . LYS A 1 190 ? 27.113 -4.155 -18.519 1.00 35.56 190 LYS A C 1
ATOM 1468 O O . LYS A 1 190 ? 27.753 -3.127 -18.725 1.00 35.56 190 LYS A O 1
ATOM 1473 N N . ARG A 1 191 ? 27.713 -5.348 -18.391 1.00 31.58 191 ARG A N 1
ATOM 1474 C CA . ARG A 1 191 ? 29.170 -5.560 -18.496 1.00 31.58 191 ARG A CA 1
ATOM 1475 C C . ARG A 1 191 ? 29.621 -5.963 -19.910 1.00 31.58 191 ARG A C 1
ATOM 1477 O O . ARG A 1 191 ? 30.811 -5.897 -20.196 1.00 31.58 191 ARG A O 1
ATOM 1484 N N . CYS A 1 192 ? 28.698 -6.298 -20.811 1.00 33.19 192 CYS A N 1
ATOM 1485 C CA . CYS A 1 192 ? 28.983 -6.548 -22.226 1.00 33.19 192 CYS A CA 1
ATOM 1486 C C . CYS A 1 192 ? 28.898 -5.257 -23.062 1.00 33.19 192 CYS A C 1
ATOM 1488 O O . CYS A 1 192 ? 28.125 -5.164 -24.009 1.00 33.19 192 CYS A O 1
ATOM 1490 N N . LEU A 1 193 ? 29.708 -4.257 -22.720 1.00 37.97 193 LEU A N 1
ATOM 1491 C CA . LEU A 1 193 ? 30.155 -3.253 -23.685 1.00 37.97 193 LEU A CA 1
ATOM 1492 C C . LEU A 1 193 ? 31.681 -3.382 -23.726 1.00 37.97 193 LEU A C 1
ATOM 1494 O O . LEU A 1 193 ? 32.385 -2.775 -22.920 1.00 37.97 193 LEU A O 1
ATOM 1498 N N . GLU A 1 194 ? 32.188 -4.286 -24.568 1.00 35.59 194 GLU A N 1
ATOM 1499 C CA . GLU A 1 194 ? 33.634 -4.420 -24.761 1.00 35.59 194 GLU A CA 1
ATOM 1500 C C . GLU A 1 194 ? 34.222 -3.108 -25.307 1.00 35.59 194 GLU A C 1
ATOM 1502 O O . GLU A 1 194 ? 33.589 -2.441 -26.133 1.00 35.59 194 GLU A O 1
ATOM 1507 N N . PRO A 1 195 ? 35.441 -2.730 -24.887 1.00 37.59 195 PRO A N 1
ATOM 1508 C CA . PRO A 1 195 ? 36.173 -1.654 -25.525 1.00 37.59 195 PRO A CA 1
ATOM 1509 C C . PRO A 1 195 ? 36.543 -2.091 -26.943 1.00 37.59 195 PRO A C 1
ATOM 1511 O O . PRO A 1 195 ? 37.230 -3.091 -27.148 1.00 37.59 195 PRO A O 1
ATOM 1514 N N . SER A 1 196 ? 36.112 -1.313 -27.932 1.00 39.03 196 SER A N 1
ATOM 1515 C CA . SER A 1 196 ? 36.628 -1.393 -29.292 1.00 39.03 196 SER A CA 1
ATOM 1516 C C . SER A 1 196 ? 38.140 -1.155 -29.267 1.00 39.03 196 SER A C 1
ATOM 1518 O O . SER A 1 196 ? 38.600 -0.014 -29.206 1.00 39.03 196 SER A O 1
ATOM 1520 N N . HIS A 1 197 ? 38.913 -2.239 -29.299 1.00 47.66 197 HIS A N 1
ATOM 1521 C CA . HIS A 1 197 ? 40.317 -2.208 -29.673 1.00 47.66 197 HIS A CA 1
ATOM 1522 C C . HIS A 1 197 ? 40.400 -1.835 -31.156 1.00 47.66 197 HIS A C 1
ATOM 1524 O O . HIS A 1 197 ? 40.159 -2.663 -32.032 1.00 47.66 197 HIS A O 1
ATOM 1530 N N . SER A 1 198 ? 40.729 -0.580 -31.441 1.00 48.47 198 SER A N 1
ATOM 1531 C CA . SER A 1 198 ? 41.257 -0.179 -32.742 1.00 48.47 198 SER A CA 1
ATOM 1532 C C . SER A 1 198 ? 42.768 -0.415 -32.755 1.00 48.47 198 SER A C 1
ATOM 1534 O O . SER A 1 198 ? 43.482 0.150 -31.922 1.00 48.47 198 SER A O 1
ATOM 1536 N N . LEU A 1 199 ? 43.204 -1.285 -33.675 1.00 42.72 199 LEU A N 1
ATOM 1537 C CA . LEU A 1 199 ? 44.583 -1.382 -34.169 1.00 42.72 199 LEU A CA 1
ATOM 1538 C C . LEU A 1 199 ? 45.062 -0.047 -34.754 1.00 42.72 199 LEU A C 1
ATOM 1540 O O . LEU A 1 199 ? 44.220 0.660 -35.355 1.00 42.72 199 LEU A O 1
#